Protein AF-A0A9P0M9N5-F1 (afdb_monomer)

Struct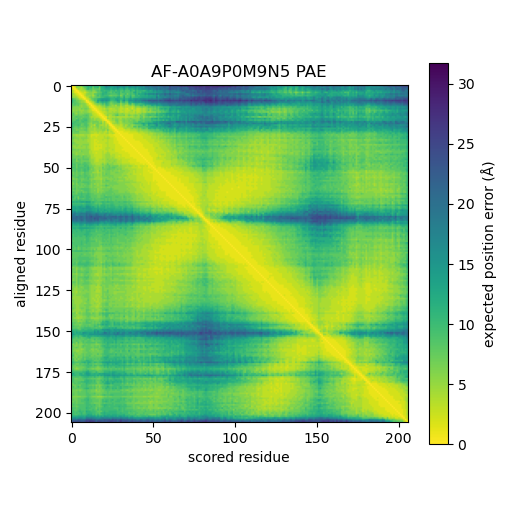ure (mmCIF, N/CA/C/O backbone):
data_AF-A0A9P0M9N5-F1
#
_entry.id   AF-A0A9P0M9N5-F1
#
loop_
_atom_site.group_PDB
_atom_site.id
_atom_site.type_symbol
_atom_site.label_atom_id
_atom_site.label_alt_id
_atom_site.label_comp_id
_atom_site.label_asym_id
_atom_site.label_entity_id
_atom_site.label_seq_id
_atom_site.pdbx_PDB_ins_code
_atom_site.Cartn_x
_atom_site.Cartn_y
_atom_site.Cartn_z
_atom_site.occupancy
_atom_site.B_iso_or_equiv
_atom_site.auth_seq_id
_atom_site.auth_comp_id
_atom_site.auth_asym_id
_atom_site.auth_atom_id
_atom_site.pdbx_PDB_model_num
ATOM 1 N N . MET A 1 1 ? 7.542 -6.767 -20.137 1.00 52.06 1 MET A N 1
ATOM 2 C CA . MET A 1 1 ? 6.409 -5.835 -20.325 1.00 52.06 1 MET A CA 1
ATOM 3 C C . MET A 1 1 ? 6.399 -5.454 -21.792 1.00 52.06 1 MET A C 1
ATOM 5 O O . MET A 1 1 ? 7.483 -5.335 -22.347 1.00 52.06 1 MET A O 1
ATOM 9 N N . VAL A 1 2 ? 5.238 -5.349 -22.440 1.00 56.88 2 VAL A N 1
ATOM 10 C CA . VAL A 1 2 ? 5.223 -4.879 -23.831 1.00 56.88 2 VAL A CA 1
ATOM 11 C C . VAL A 1 2 ? 5.574 -3.393 -23.817 1.00 56.88 2 VAL A C 1
ATOM 13 O O . VAL A 1 2 ? 4.983 -2.652 -23.028 1.00 56.88 2 VAL A O 1
ATOM 16 N N . PRO A 1 3 ? 6.504 -2.939 -24.665 1.00 62.88 3 PRO A N 1
ATOM 17 C CA . PRO A 1 3 ? 6.754 -1.519 -24.812 1.00 62.88 3 PRO A CA 1
ATOM 18 C C . PRO A 1 3 ? 5.483 -0.781 -25.255 1.00 62.88 3 PRO A C 1
ATOM 20 O O . PRO A 1 3 ? 4.861 -1.136 -26.254 1.00 62.88 3 PRO A O 1
ATOM 23 N N . THR A 1 4 ? 5.110 0.292 -24.558 1.00 64.81 4 THR A N 1
ATOM 24 C CA . THR A 1 4 ? 3.922 1.104 -24.889 1.00 64.81 4 THR A CA 1
ATOM 25 C C . THR A 1 4 ? 3.968 1.683 -26.303 1.00 64.81 4 THR A C 1
ATOM 27 O O . THR A 1 4 ? 2.921 1.887 -26.911 1.00 64.81 4 THR A O 1
ATOM 30 N N . TYR A 1 5 ? 5.157 1.874 -26.886 1.00 64.56 5 TYR A N 1
ATOM 31 C CA . TYR A 1 5 ? 5.280 2.264 -28.293 1.00 64.56 5 TYR A CA 1
ATOM 32 C C . TYR A 1 5 ? 4.764 1.182 -29.256 1.00 64.56 5 TYR A C 1
ATOM 34 O O . TYR A 1 5 ? 4.275 1.516 -30.334 1.00 64.56 5 TYR A O 1
ATOM 42 N N . ALA A 1 6 ? 4.837 -0.102 -28.889 1.00 65.62 6 ALA A N 1
ATOM 43 C CA . ALA A 1 6 ? 4.360 -1.196 -29.729 1.00 65.62 6 ALA A CA 1
ATOM 44 C C . ALA A 1 6 ? 2.826 -1.247 -29.796 1.00 65.62 6 ALA A C 1
ATOM 46 O O . ALA A 1 6 ? 2.293 -1.711 -30.797 1.00 65.62 6 ALA A O 1
ATOM 47 N N . ILE A 1 7 ? 2.123 -0.672 -28.810 1.00 65.81 7 ILE A N 1
ATOM 48 C CA . ILE A 1 7 ? 0.660 -0.492 -28.841 1.00 65.81 7 ILE A CA 1
ATOM 49 C C . ILE A 1 7 ? 0.246 0.420 -30.010 1.00 65.81 7 ILE A C 1
ATOM 51 O O . ILE A 1 7 ? -0.776 0.178 -30.646 1.00 65.81 7 ILE A O 1
ATOM 55 N N . PHE A 1 8 ? 1.043 1.452 -30.312 1.00 62.88 8 PHE A N 1
ATOM 56 C CA . PHE A 1 8 ? 0.720 2.455 -31.338 1.00 62.88 8 PHE A CA 1
ATOM 57 C C . PHE A 1 8 ? 1.434 2.241 -32.679 1.00 62.88 8 PHE A C 1
ATOM 59 O O . PHE A 1 8 ? 0.991 2.777 -33.692 1.00 62.88 8 PHE A O 1
ATOM 66 N N . ARG A 1 9 ? 2.560 1.515 -32.693 1.00 56.41 9 ARG A N 1
ATOM 67 C CA . ARG A 1 9 ? 3.485 1.469 -33.841 1.00 56.41 9 ARG A CA 1
ATOM 68 C C . ARG A 1 9 ? 3.848 0.054 -34.315 1.00 56.41 9 ARG A C 1
ATOM 70 O O . ARG A 1 9 ? 4.533 -0.066 -35.328 1.00 56.41 9 ARG A O 1
ATOM 77 N N . GLY A 1 10 ? 3.445 -0.996 -33.595 1.00 58.09 10 GLY A N 1
ATOM 78 C CA . GLY A 1 10 ? 3.752 -2.388 -33.936 1.00 58.09 10 GLY A CA 1
ATOM 79 C C . GLY A 1 10 ? 2.894 -2.926 -35.085 1.00 58.09 10 GLY A C 1
ATOM 80 O O . GLY A 1 10 ? 1.717 -2.595 -35.193 1.00 58.09 10 GLY A O 1
ATOM 81 N N . LYS A 1 11 ? 3.476 -3.787 -35.936 1.00 59.22 11 LYS A N 1
ATOM 82 C CA . LYS A 1 11 ? 2.709 -4.638 -36.872 1.00 59.22 11 LYS A CA 1
ATOM 83 C C . LYS A 1 11 ? 1.788 -5.611 -36.118 1.00 59.22 11 LYS A C 1
ATOM 85 O O . LYS A 1 11 ? 0.712 -5.928 -36.615 1.00 59.22 11 LYS A O 1
ATOM 90 N N . ASP A 1 12 ? 2.204 -6.014 -34.918 1.00 68.00 12 ASP A N 1
ATOM 91 C CA . ASP A 1 12 ? 1.448 -6.863 -33.999 1.00 68.00 12 ASP A CA 1
ATOM 92 C C . ASP A 1 12 ? 0.701 -6.005 -32.970 1.00 68.00 12 ASP A C 1
ATOM 94 O O . ASP A 1 12 ? 1.242 -5.020 -32.458 1.00 68.00 12 ASP A O 1
ATOM 98 N N . ARG A 1 13 ? -0.550 -6.370 -32.662 1.00 72.94 13 ARG A N 1
ATOM 99 C CA . ARG A 1 13 ? -1.374 -5.653 -31.679 1.00 72.94 13 ARG A CA 1
ATOM 100 C C . ARG A 1 13 ? -1.069 -6.150 -30.272 1.00 72.94 13 ARG A C 1
ATOM 102 O O . ARG A 1 13 ? -1.177 -7.343 -29.998 1.00 72.94 13 ARG A O 1
ATOM 109 N N . TYR A 1 14 ? -0.780 -5.225 -29.363 1.00 75.44 14 TYR A N 1
ATOM 110 C CA . TYR A 1 14 ? -0.485 -5.542 -27.969 1.00 75.44 14 TYR A CA 1
ATOM 111 C C . TYR A 1 14 ? -1.486 -4.907 -27.006 1.00 75.44 14 TYR A C 1
ATOM 113 O O . TYR A 1 14 ? -1.958 -3.790 -27.221 1.00 75.44 14 TYR A O 1
ATOM 121 N N . LEU A 1 15 ? -1.788 -5.624 -25.925 1.00 79.94 15 LEU A N 1
ATOM 122 C CA . LEU A 1 15 ? -2.664 -5.151 -24.856 1.00 79.94 15 LEU A CA 1
ATOM 123 C C . LEU A 1 15 ? -1.888 -4.275 -23.855 1.00 79.94 15 LEU A C 1
ATOM 125 O O . LEU A 1 15 ? -0.725 -4.575 -23.573 1.00 79.94 15 LEU A O 1
ATOM 129 N N . PRO A 1 16 ? -2.525 -3.245 -23.263 1.00 79.19 16 PRO A N 1
ATOM 130 C CA . PRO A 1 16 ? -1.927 -2.429 -22.202 1.00 79.19 16 PRO A CA 1
ATOM 131 C C . PRO A 1 16 ? -1.429 -3.257 -21.012 1.00 79.19 16 PRO A C 1
ATOM 133 O O . PRO A 1 16 ? -0.300 -3.082 -20.555 1.00 79.19 16 PRO A O 1
ATOM 136 N N . TYR A 1 17 ? -2.256 -4.196 -20.544 1.00 79.19 17 TYR A N 1
ATOM 137 C CA . TYR A 1 17 ? -1.842 -5.218 -19.590 1.00 79.19 17 TYR A CA 1
ATOM 138 C C . TYR A 1 17 ? -1.618 -6.535 -20.318 1.00 79.19 17 TYR A C 1
ATOM 140 O O . TYR A 1 17 ? -2.531 -7.077 -20.946 1.00 79.19 17 TYR A O 1
ATOM 148 N N . ASN A 1 18 ? -0.394 -7.052 -20.218 1.00 76.50 18 ASN A N 1
ATOM 149 C CA . ASN A 1 18 ? -0.043 -8.323 -20.829 1.00 76.50 18 ASN A CA 1
ATOM 150 C C . ASN A 1 18 ? -0.699 -9.467 -20.054 1.00 76.50 18 ASN A C 1
ATOM 152 O O . ASN A 1 18 ? -0.424 -9.664 -18.872 1.00 76.50 18 ASN A O 1
ATOM 156 N N . TRP A 1 19 ? -1.554 -10.218 -20.733 1.00 80.06 19 TRP A N 1
ATOM 157 C CA . TRP A 1 19 ? -2.270 -11.364 -20.189 1.00 80.06 19 TRP A CA 1
ATOM 158 C C . TRP A 1 19 ? -2.461 -12.393 -21.305 1.00 80.06 19 TRP A C 1
ATOM 160 O O . TRP A 1 19 ? -2.451 -12.043 -22.487 1.00 80.06 19 TRP A O 1
ATOM 170 N N . TRP A 1 20 ? -2.615 -13.661 -20.936 1.00 82.31 20 TRP A N 1
ATOM 171 C CA . TRP A 1 20 ? -2.908 -14.711 -21.904 1.00 82.31 20 TRP A CA 1
ATOM 172 C C . TRP A 1 20 ? -4.377 -14.632 -22.327 1.00 82.31 20 TRP A C 1
ATOM 174 O O . TRP A 1 20 ? -5.256 -14.888 -21.515 1.00 82.31 20 TRP A O 1
ATOM 184 N N . SER A 1 21 ? -4.645 -14.281 -23.587 1.00 78.06 21 SER A N 1
ATOM 185 C CA . SER A 1 21 ? -6.004 -14.262 -24.134 1.00 78.06 21 SER A CA 1
ATOM 186 C C . SER A 1 21 ? -6.277 -15.532 -24.945 1.00 78.06 21 SER A C 1
ATOM 188 O O . SER A 1 21 ? -5.458 -15.877 -25.797 1.00 78.06 21 SER A O 1
ATOM 190 N N . PRO A 1 22 ? -7.432 -16.194 -24.758 1.00 81.69 22 PRO A N 1
ATOM 191 C CA . PRO A 1 22 ? -7.831 -17.331 -25.586 1.00 81.69 22 PRO A CA 1
ATOM 192 C C . PRO A 1 22 ? -8.210 -16.933 -27.026 1.00 81.69 22 PRO A C 1
ATOM 194 O O . PRO A 1 22 ? -8.313 -17.801 -27.884 1.00 81.69 22 PRO A O 1
ATOM 197 N N . CYS A 1 23 ? -8.440 -15.642 -27.301 1.00 77.56 23 CYS A N 1
ATOM 198 C CA . CYS A 1 23 ? -8.800 -15.136 -28.630 1.00 77.56 23 CYS A CA 1
ATOM 199 C C . CYS A 1 23 ? -7.596 -14.504 -29.338 1.00 77.56 23 CYS A C 1
ATOM 201 O O . CYS A 1 23 ? -6.846 -13.735 -28.730 1.00 77.56 23 CYS A O 1
ATOM 203 N N . GLU A 1 24 ? -7.470 -14.743 -30.645 1.00 78.69 24 GLU A N 1
ATOM 204 C CA . GLU A 1 24 ? -6.447 -14.109 -31.476 1.00 78.69 24 GLU A CA 1
ATOM 205 C C . GLU A 1 24 ? -6.681 -12.593 -31.592 1.00 78.69 24 GLU A C 1
ATOM 207 O O . GLU A 1 24 ? -7.686 -12.120 -32.129 1.00 78.69 24 GLU A O 1
ATOM 212 N N . LEU A 1 25 ? -5.709 -11.810 -31.122 1.00 78.81 25 LEU A N 1
ATOM 213 C CA . LEU A 1 25 ? -5.750 -10.340 -31.077 1.00 78.81 25 LEU A CA 1
ATOM 214 C C . LEU A 1 25 ? -5.577 -9.671 -32.454 1.00 78.81 25 LEU A C 1
ATOM 216 O O . LEU A 1 25 ? -5.548 -8.445 -32.547 1.00 78.81 25 LEU A O 1
ATOM 220 N N . ASN A 1 26 ? -5.491 -10.458 -33.528 1.00 76.69 26 ASN A N 1
ATOM 221 C CA . ASN A 1 26 ? -5.381 -9.967 -34.902 1.00 76.69 26 ASN A CA 1
ATOM 222 C C . ASN A 1 26 ? -6.688 -9.327 -35.396 1.00 76.69 26 ASN A C 1
ATOM 224 O O . ASN A 1 26 ? -6.665 -8.364 -36.170 1.00 76.69 26 ASN A O 1
ATOM 228 N N . VAL A 1 27 ? -7.833 -9.831 -34.925 1.00 83.06 27 VAL A N 1
ATOM 229 C CA . VAL A 1 27 ? -9.159 -9.331 -35.305 1.00 83.06 27 VAL A CA 1
ATOM 230 C C . VAL A 1 27 ? -9.518 -8.097 -34.477 1.00 83.06 27 VAL A C 1
ATOM 232 O O . VAL A 1 27 ? -9.502 -8.114 -33.246 1.00 83.06 27 VAL A O 1
ATOM 235 N N . SER A 1 28 ? -9.916 -7.025 -35.168 1.00 84.19 28 SER A N 1
ATOM 236 C CA . SER A 1 28 ? -10.154 -5.712 -34.555 1.00 84.19 28 SER A CA 1
ATOM 237 C C . SER A 1 28 ? -11.194 -5.731 -33.428 1.00 84.19 28 SER A C 1
ATOM 239 O O . SER A 1 28 ? -10.977 -5.125 -32.383 1.00 84.19 28 SER A O 1
ATOM 241 N N . LEU A 1 29 ? -12.295 -6.469 -33.603 1.00 86.00 29 LEU A N 1
ATOM 242 C CA . LEU A 1 29 ? -13.375 -6.544 -32.616 1.00 86.00 29 LEU A CA 1
ATOM 243 C C . LEU A 1 29 ? -12.910 -7.144 -31.275 1.00 86.00 29 LEU A C 1
ATOM 245 O O . LEU A 1 29 ? -13.164 -6.554 -30.227 1.00 86.00 29 LEU A O 1
ATOM 249 N N . TYR A 1 30 ? -12.192 -8.275 -31.297 1.00 85.69 30 TYR A N 1
ATOM 250 C CA . TYR A 1 30 ? -11.703 -8.940 -30.079 1.00 85.69 30 TYR A CA 1
ATOM 251 C C . TYR A 1 30 ? -10.626 -8.125 -29.360 1.00 85.69 30 TYR A C 1
ATOM 253 O O . TYR A 1 30 ? -10.564 -8.129 -28.128 1.00 85.69 30 TYR A O 1
ATOM 261 N N . PHE A 1 31 ? -9.812 -7.385 -30.114 1.00 84.88 31 PHE A N 1
ATOM 262 C CA . PHE A 1 31 ? -8.827 -6.467 -29.555 1.00 84.88 31 PHE A CA 1
ATOM 263 C C . PHE A 1 31 ? -9.492 -5.332 -28.760 1.00 84.88 31 PHE A C 1
ATOM 265 O O . PHE A 1 31 ? -9.200 -5.159 -27.576 1.00 84.88 31 PHE A O 1
ATOM 272 N N . TYR A 1 32 ? -10.442 -4.606 -29.363 1.00 87.19 32 TYR A N 1
ATOM 273 C CA . TYR A 1 32 ? -11.166 -3.537 -28.661 1.00 87.19 32 TYR A CA 1
ATOM 274 C C . TYR A 1 32 ? -12.038 -4.071 -27.519 1.00 87.19 32 TYR A C 1
ATOM 276 O O . TYR A 1 32 ? -12.081 -3.455 -26.455 1.00 87.19 32 TYR A O 1
ATOM 284 N N . GLY A 1 33 ? -12.664 -5.240 -27.689 1.00 89.12 33 GLY A N 1
ATOM 285 C CA . GLY A 1 33 ? -13.399 -5.913 -26.616 1.00 89.12 33 GLY A CA 1
ATOM 286 C C . GLY A 1 33 ? -12.512 -6.219 -25.405 1.00 89.12 33 GLY A C 1
ATOM 287 O O . GLY A 1 33 ? -12.902 -5.960 -24.269 1.00 89.12 33 GLY A O 1
ATOM 288 N N . SER A 1 34 ? -11.282 -6.679 -25.646 1.00 88.69 34 SER A N 1
ATOM 289 C CA . SER A 1 34 ? -10.304 -6.959 -24.589 1.00 88.69 34 SER A CA 1
ATOM 290 C C . SER A 1 34 ? -9.805 -5.683 -23.896 1.00 88.69 34 SER A C 1
ATOM 292 O O . SER A 1 34 ? -9.615 -5.690 -22.682 1.00 88.69 34 SER A O 1
ATOM 294 N N . ILE A 1 35 ? -9.648 -4.567 -24.622 1.00 86.31 35 ILE A N 1
ATOM 295 C CA . ILE A 1 35 ? -9.330 -3.258 -24.019 1.00 86.31 35 ILE A CA 1
ATOM 296 C C . ILE A 1 35 ? -10.467 -2.785 -23.108 1.00 86.31 35 ILE A C 1
ATOM 298 O O . ILE A 1 35 ? -10.213 -2.377 -21.976 1.00 86.31 35 ILE A O 1
ATOM 302 N N . ILE A 1 36 ? -11.719 -2.860 -23.570 1.00 91.06 36 ILE A N 1
ATOM 303 C CA . ILE A 1 36 ? -12.890 -2.482 -22.763 1.00 91.06 36 ILE A CA 1
ATOM 304 C C . ILE A 1 36 ? -12.966 -3.355 -21.510 1.00 91.06 36 ILE A C 1
ATOM 306 O O . ILE A 1 36 ? -13.155 -2.834 -20.413 1.00 91.06 36 ILE A O 1
ATOM 310 N N . TYR A 1 37 ? -12.752 -4.664 -21.653 1.00 90.94 37 TYR A N 1
ATOM 311 C CA . TYR A 1 37 ? -12.689 -5.582 -20.522 1.00 90.94 37 TYR A CA 1
ATOM 312 C C . TYR A 1 37 ? -11.615 -5.164 -19.506 1.00 90.94 37 TYR A C 1
ATOM 314 O O . TYR A 1 37 ? -11.914 -5.050 -18.319 1.00 90.94 37 TYR A O 1
ATOM 322 N N . GLN A 1 38 ? -10.392 -4.858 -19.954 1.00 91.12 38 GLN A N 1
ATOM 323 C CA . GLN A 1 38 ? -9.322 -4.389 -19.067 1.00 91.12 38 GLN A CA 1
ATOM 324 C C . GLN A 1 38 ? -9.697 -3.090 -18.340 1.00 91.12 38 GLN A C 1
ATOM 326 O O . GLN A 1 38 ? -9.462 -2.980 -17.138 1.00 91.12 38 GLN A O 1
ATOM 331 N N . LEU A 1 39 ? -10.329 -2.132 -19.024 1.00 91.19 39 LEU A N 1
ATOM 332 C CA . LEU A 1 39 ? -10.796 -0.888 -18.404 1.00 91.19 39 LEU A CA 1
ATOM 333 C C . LEU A 1 39 ? -11.867 -1.142 -17.338 1.00 91.19 39 LEU A C 1
ATOM 335 O O . LEU A 1 39 ? -11.779 -0.595 -16.240 1.00 91.19 39 LEU A O 1
ATOM 339 N N . VAL A 1 40 ? -12.848 -2.001 -17.626 1.00 94.81 40 VAL A N 1
ATOM 340 C CA . VAL A 1 40 ? -13.906 -2.364 -16.672 1.00 94.81 40 VAL A CA 1
ATOM 341 C C . VAL A 1 40 ? -13.315 -3.052 -15.440 1.00 94.81 40 VAL A C 1
ATOM 343 O O . VAL A 1 40 ? -13.655 -2.687 -14.317 1.00 94.81 40 VAL A O 1
ATOM 346 N N . VAL A 1 41 ? -12.384 -3.991 -15.624 1.00 93.06 41 VAL A N 1
ATOM 347 C CA . VAL A 1 41 ? -11.714 -4.687 -14.513 1.00 93.06 41 VAL A CA 1
ATOM 348 C C . VAL A 1 41 ? -10.921 -3.716 -13.634 1.00 93.06 41 VAL A C 1
ATOM 350 O O . VAL A 1 41 ? -10.990 -3.809 -12.406 1.00 93.06 41 VAL A O 1
ATOM 353 N N . VAL A 1 42 ? -10.207 -2.754 -14.228 1.00 91.19 42 VAL A N 1
ATOM 354 C CA . VAL A 1 42 ? -9.473 -1.721 -13.476 1.00 91.19 42 VAL A CA 1
ATOM 355 C C . VAL A 1 42 ? -10.431 -0.835 -12.676 1.00 91.19 42 VAL A C 1
ATOM 357 O O . VAL A 1 42 ? -10.179 -0.579 -11.499 1.00 91.19 42 VAL A O 1
ATOM 360 N N . MET A 1 43 ? -11.557 -0.426 -13.267 1.00 92.50 43 MET A N 1
ATOM 361 C CA . MET A 1 43 ? -12.579 0.365 -12.571 1.00 92.50 43 MET A CA 1
ATOM 362 C C . MET A 1 43 ? -13.188 -0.398 -11.391 1.00 92.50 43 MET A C 1
ATOM 364 O O . MET A 1 43 ? -13.248 0.137 -10.286 1.00 92.50 43 MET A O 1
ATOM 368 N N . ILE A 1 44 ? -13.572 -1.664 -11.590 1.00 93.94 44 ILE A N 1
ATOM 369 C CA . ILE A 1 44 ? -14.119 -2.518 -10.523 1.00 93.94 44 ILE A CA 1
ATOM 370 C C . ILE A 1 44 ? -13.093 -2.693 -9.397 1.00 93.94 44 ILE A C 1
ATOM 372 O O . ILE A 1 44 ? -13.438 -2.589 -8.221 1.00 93.94 44 ILE A O 1
ATOM 376 N N . SER A 1 45 ? -11.822 -2.906 -9.741 1.00 89.94 45 SER A N 1
ATOM 377 C CA . SER A 1 45 ? -10.740 -3.039 -8.757 1.00 89.94 45 SER A CA 1
ATOM 378 C C . SER A 1 45 ? -10.573 -1.765 -7.923 1.00 89.94 45 SER A C 1
ATOM 380 O O . SER A 1 45 ? -10.465 -1.840 -6.700 1.00 89.94 45 SER A O 1
ATOM 382 N N . GLY A 1 46 ? -10.624 -0.592 -8.566 1.00 89.19 46 GLY A N 1
ATOM 383 C CA . GLY A 1 46 ? -10.600 0.702 -7.882 1.00 89.19 46 GLY A CA 1
ATOM 384 C C . GLY A 1 46 ? -11.802 0.905 -6.955 1.00 89.19 46 GLY A C 1
ATOM 385 O O . GLY A 1 46 ? -11.634 1.317 -5.810 1.00 89.19 46 GLY A O 1
ATOM 386 N N . MET A 1 47 ? -13.005 0.544 -7.410 1.00 90.00 47 MET A N 1
ATOM 387 C CA . MET A 1 47 ? -14.225 0.626 -6.601 1.00 90.00 47 MET A CA 1
ATOM 388 C C . MET A 1 47 ? -14.178 -0.292 -5.377 1.00 90.00 47 MET A C 1
ATOM 390 O O . MET A 1 47 ? -14.569 0.133 -4.292 1.00 90.00 47 MET A O 1
ATOM 394 N N . ASN A 1 48 ? -13.674 -1.519 -5.525 1.00 87.88 48 ASN A N 1
ATOM 395 C CA . ASN A 1 48 ? -13.512 -2.452 -4.408 1.00 87.88 48 ASN A CA 1
ATOM 396 C C . ASN A 1 48 ? -12.544 -1.898 -3.357 1.00 87.88 48 ASN A C 1
ATOM 398 O O . ASN A 1 48 ? -12.840 -1.943 -2.165 1.00 87.88 48 ASN A O 1
ATOM 402 N N . ASN A 1 49 ? -11.424 -1.323 -3.804 1.00 87.38 49 ASN A N 1
ATOM 403 C CA . ASN A 1 49 ? -10.432 -0.711 -2.928 1.00 87.38 49 ASN A CA 1
ATOM 404 C C . ASN A 1 49 ? -11.028 0.449 -2.116 1.00 87.38 49 ASN A C 1
ATOM 406 O O . ASN A 1 49 ? -10.985 0.438 -0.891 1.00 87.38 49 ASN A O 1
ATOM 410 N N . SER A 1 50 ? -11.657 1.415 -2.793 1.00 89.44 50 SER A N 1
ATOM 411 C CA . SER A 1 50 ? -12.316 2.541 -2.121 1.00 89.44 50 SER A CA 1
ATOM 412 C C . SER A 1 50 ? -13.503 2.104 -1.260 1.00 89.44 50 SER A C 1
ATOM 414 O O . SER A 1 50 ? -13.798 2.737 -0.251 1.00 89.44 50 SER A O 1
ATOM 416 N N . GLY A 1 51 ? -14.188 1.021 -1.631 1.00 90.88 51 GLY A N 1
ATOM 417 C CA . GLY A 1 51 ? -15.294 0.458 -0.863 1.00 90.88 51 GLY A CA 1
ATOM 418 C C . GLY A 1 51 ? -14.880 0.053 0.551 1.00 90.88 51 GLY A C 1
ATOM 419 O O . GLY A 1 51 ? -15.593 0.372 1.501 1.00 90.88 51 GLY A O 1
ATOM 420 N N . ILE A 1 52 ? -13.712 -0.577 0.704 1.00 87.88 52 ILE A N 1
ATOM 421 C CA . ILE A 1 52 ? -13.165 -0.977 2.011 1.00 87.88 52 ILE A CA 1
ATOM 422 C C . ILE A 1 52 ? -12.945 0.254 2.904 1.00 87.88 52 ILE A C 1
ATOM 424 O O . ILE A 1 52 ? -13.410 0.278 4.048 1.00 87.88 52 ILE A O 1
ATOM 428 N N . ASP A 1 53 ? -12.320 1.302 2.361 1.00 89.62 53 ASP A N 1
ATOM 429 C CA . ASP A 1 53 ? -12.065 2.556 3.082 1.00 89.62 53 ASP A CA 1
ATOM 430 C C . ASP A 1 53 ? -13.376 3.248 3.498 1.00 89.62 53 ASP A C 1
ATOM 432 O O . ASP A 1 53 ? -13.518 3.728 4.627 1.00 89.62 53 ASP A O 1
ATOM 436 N N . ILE A 1 54 ? -14.377 3.249 2.609 1.00 92.50 54 ILE A N 1
ATOM 437 C CA . ILE A 1 54 ? -15.698 3.836 2.869 1.00 92.50 54 ILE A CA 1
ATOM 438 C C . ILE A 1 54 ? -16.426 3.090 3.991 1.00 92.50 54 ILE A C 1
ATOM 440 O O . ILE A 1 54 ? -17.073 3.732 4.822 1.00 92.50 54 ILE A O 1
ATOM 444 N N . VAL A 1 55 ? -16.361 1.756 4.029 1.00 90.94 55 VAL A N 1
ATOM 445 C CA . VAL A 1 55 ? -17.003 0.971 5.095 1.00 90.94 55 VAL A CA 1
ATOM 446 C C . VAL A 1 55 ? -16.372 1.299 6.448 1.00 90.94 55 VAL A C 1
ATOM 448 O O . VAL A 1 55 ? -17.112 1.577 7.391 1.00 90.94 55 VAL A O 1
ATOM 451 N N . CYS A 1 56 ? -15.036 1.357 6.527 1.00 90.69 56 CYS A N 1
ATOM 452 C CA . CYS A 1 56 ? -14.323 1.760 7.744 1.00 90.69 56 CYS A CA 1
ATOM 453 C C . CYS A 1 56 ? -14.789 3.137 8.226 1.00 90.69 56 CYS A C 1
ATOM 455 O O . CYS A 1 56 ? -15.278 3.288 9.346 1.00 90.69 56 CYS A O 1
ATOM 457 N N . TYR A 1 57 ? -14.743 4.124 7.325 1.00 92.75 57 TYR A N 1
ATOM 458 C CA . TYR A 1 57 ? -15.176 5.490 7.599 1.00 92.75 57 TYR A CA 1
ATOM 459 C C . TYR A 1 57 ? -16.618 5.549 8.120 1.00 92.75 57 TYR A C 1
ATOM 461 O O . TYR A 1 57 ? -16.891 6.215 9.120 1.00 92.75 57 TYR A O 1
ATOM 469 N N . LYS A 1 58 ? -17.548 4.831 7.476 1.00 91.62 58 LYS A N 1
ATOM 470 C CA . LYS A 1 58 ? -18.960 4.813 7.880 1.00 91.62 58 LYS A CA 1
ATOM 471 C C . LYS A 1 58 ? -19.147 4.228 9.276 1.00 91.62 58 LYS A C 1
ATOM 473 O O . LYS A 1 58 ? -19.870 4.825 10.070 1.00 91.62 58 LYS A O 1
ATOM 478 N N . ILE A 1 59 ? -18.504 3.105 9.594 1.00 92.81 59 ILE A N 1
ATOM 479 C CA . ILE A 1 59 ? -18.648 2.478 10.914 1.00 92.81 59 ILE A CA 1
ATOM 480 C C . ILE A 1 59 ? -18.017 3.357 11.997 1.00 92.81 59 ILE A C 1
ATOM 482 O O . ILE A 1 59 ? -18.669 3.626 13.005 1.00 92.81 59 ILE A O 1
ATOM 486 N N . SER A 1 60 ? -16.812 3.892 11.777 1.00 94.19 60 SER A N 1
ATOM 487 C CA . SER A 1 60 ? -16.197 4.843 12.710 1.00 94.19 60 SER A CA 1
ATOM 488 C C . SER A 1 60 ? -17.093 6.058 12.952 1.00 94.19 60 SER A C 1
ATOM 490 O O . SER A 1 60 ? -17.262 6.488 14.091 1.00 94.19 60 SER A O 1
ATOM 492 N N . LYS A 1 61 ? -17.742 6.584 11.905 1.00 94.69 61 LYS A N 1
ATOM 493 C CA . LYS A 1 61 ? -18.696 7.693 12.045 1.00 94.69 61 LYS A CA 1
ATOM 494 C C . LYS A 1 61 ? -19.944 7.316 12.837 1.00 94.69 61 LYS A C 1
ATOM 496 O O . LYS A 1 61 ? -20.400 8.145 13.623 1.00 94.69 61 LYS A O 1
ATOM 501 N N . ILE A 1 62 ? -20.478 6.107 12.663 1.00 94.19 62 ILE A N 1
ATOM 502 C CA . ILE A 1 62 ? -21.591 5.604 13.480 1.00 94.19 62 ILE A CA 1
ATOM 503 C C . ILE A 1 62 ? -21.165 5.545 14.948 1.00 94.19 62 ILE A C 1
ATOM 505 O O . ILE A 1 62 ? -21.887 6.047 15.800 1.00 94.19 62 ILE A O 1
ATOM 509 N N . ILE A 1 63 ? -19.979 5.012 15.242 1.00 95.56 63 ILE A N 1
ATOM 510 C CA . ILE A 1 63 ? -19.445 4.926 16.606 1.00 95.56 63 ILE A CA 1
ATOM 511 C C . ILE A 1 63 ? -19.309 6.317 17.239 1.00 95.56 63 ILE A C 1
ATOM 513 O O . ILE A 1 63 ? -19.800 6.522 18.346 1.00 95.56 63 ILE A O 1
ATOM 517 N N . CYS A 1 64 ? -18.719 7.291 16.535 1.00 95.94 64 CYS A N 1
ATOM 518 C CA . CYS A 1 64 ? -18.634 8.670 17.031 1.00 95.94 64 CYS A CA 1
ATOM 519 C C . CYS A 1 64 ? -20.022 9.251 17.330 1.00 95.94 64 CYS A C 1
ATOM 521 O O . CYS A 1 64 ? -20.229 9.844 18.381 1.00 95.94 64 CYS A O 1
ATOM 523 N N . CYS A 1 65 ? -20.991 9.026 16.439 1.00 96.25 65 CYS A N 1
ATOM 524 C CA . CYS A 1 65 ? -22.360 9.489 16.643 1.00 96.25 65 CYS A CA 1
ATOM 525 C C . CYS A 1 65 ? -23.014 8.852 17.881 1.00 96.25 65 CYS A C 1
ATOM 527 O O . CYS A 1 65 ? -23.701 9.547 18.628 1.00 96.25 65 CYS A O 1
ATOM 529 N N . GLN A 1 66 ? -22.782 7.558 18.131 1.00 95.50 66 GLN A N 1
ATOM 530 C CA . GLN A 1 66 ? -23.279 6.888 19.337 1.00 95.50 66 GLN A CA 1
ATOM 531 C C . GLN A 1 66 ? -22.623 7.443 20.609 1.00 95.50 66 GLN A C 1
ATOM 533 O O . GLN A 1 66 ? -23.303 7.626 21.615 1.00 95.50 66 GLN A O 1
ATOM 538 N N . MET A 1 67 ? -21.328 7.780 20.567 1.00 95.00 67 MET A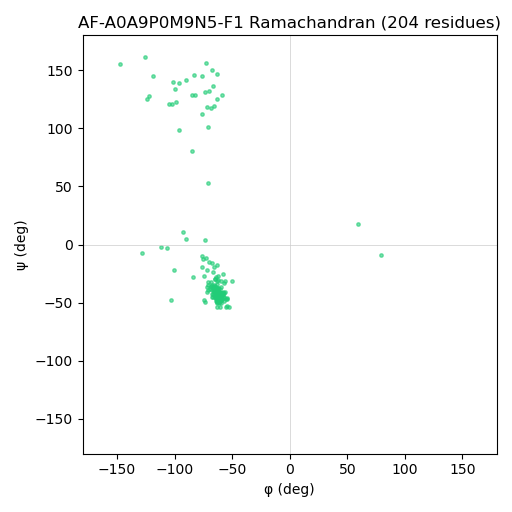 N 1
ATOM 539 C CA . MET A 1 67 ? -20.661 8.455 21.687 1.00 95.00 67 MET A CA 1
ATOM 540 C C . MET A 1 67 ? -21.263 9.839 21.959 1.00 95.00 67 MET A C 1
ATOM 542 O O . MET A 1 67 ? -21.555 10.152 23.110 1.00 95.00 67 MET A O 1
ATOM 546 N N . ASP A 1 68 ? -21.519 10.640 20.922 1.00 96.38 68 ASP A N 1
ATOM 547 C CA . ASP A 1 68 ? -22.154 11.957 21.071 1.00 96.38 68 ASP A CA 1
ATOM 548 C C . ASP A 1 68 ? -23.570 11.839 21.662 1.00 96.38 68 ASP A C 1
ATOM 550 O O . ASP A 1 68 ? -23.962 12.608 22.545 1.00 96.38 68 ASP A O 1
ATOM 554 N N . LEU A 1 69 ? -24.338 10.837 21.221 1.00 95.50 69 LEU A N 1
ATOM 555 C CA . LEU A 1 69 ? -25.673 10.552 21.747 1.00 95.50 69 LEU A CA 1
ATOM 556 C C . LEU A 1 69 ? -25.628 10.096 23.213 1.00 95.50 69 LEU A C 1
ATOM 558 O O . LEU A 1 69 ? -26.467 10.522 24.012 1.00 95.50 69 LEU A O 1
ATOM 562 N N . LEU A 1 70 ? -24.640 9.276 23.583 1.00 94.81 70 LEU A N 1
ATOM 563 C CA . LEU A 1 70 ? -24.394 8.877 24.967 1.00 94.81 70 LEU A CA 1
ATOM 564 C C . LEU A 1 70 ? -24.077 10.099 25.840 1.00 94.81 70 LEU A C 1
ATOM 566 O O . LEU A 1 70 ? -24.654 10.236 26.918 1.00 94.81 70 LEU A O 1
ATOM 570 N N . ILE A 1 71 ? -23.230 11.016 25.358 1.00 92.94 71 ILE A N 1
ATOM 571 C CA . ILE A 1 71 ? -22.911 12.267 26.059 1.00 92.94 71 ILE A CA 1
ATOM 572 C C . ILE A 1 71 ? -24.185 13.092 26.272 1.00 92.94 71 ILE A C 1
ATOM 574 O O . ILE A 1 71 ? -24.486 13.454 27.410 1.00 92.94 71 ILE A O 1
ATOM 578 N N . GLY A 1 72 ? -24.983 13.319 25.224 1.00 92.31 72 GLY A N 1
ATOM 579 C CA . GLY A 1 72 ? -26.224 14.092 25.330 1.00 92.31 72 GLY A CA 1
ATOM 580 C C . GLY A 1 72 ? -27.222 13.509 26.336 1.00 92.31 72 GLY A C 1
ATOM 581 O O . GLY A 1 72 ? -27.805 14.247 27.132 1.00 92.31 72 GLY A O 1
ATOM 582 N N . ARG A 1 73 ? -27.381 12.179 26.363 1.00 90.06 73 ARG A N 1
ATOM 583 C CA . ARG A 1 73 ? -28.240 11.501 27.347 1.00 90.06 73 ARG A CA 1
ATOM 584 C C . ARG A 1 73 ? -27.650 11.525 28.756 1.00 90.06 73 ARG A C 1
ATOM 586 O O . ARG A 1 73 ? -28.398 11.669 29.716 1.00 90.06 73 ARG A O 1
ATOM 593 N N . SER A 1 74 ? -26.326 11.450 28.899 1.00 90.19 74 SER A N 1
ATOM 594 C CA . SER A 1 74 ? -25.671 11.554 30.208 1.00 90.19 74 SER A CA 1
ATOM 595 C C . SER A 1 74 ? -25.902 12.925 30.855 1.00 90.19 74 SER A C 1
ATOM 597 O O . SER A 1 74 ? -26.163 13.004 32.051 1.00 90.19 74 SER A O 1
ATOM 599 N N . THR A 1 75 ? -25.921 14.008 30.069 1.00 90.00 75 THR A N 1
ATOM 600 C CA . THR A 1 75 ? -26.219 15.357 30.572 1.00 90.00 75 THR A CA 1
ATOM 601 C C . THR A 1 75 ? -27.648 15.484 31.117 1.00 90.00 75 THR A C 1
ATOM 603 O O . THR A 1 75 ? -27.877 16.275 32.031 1.00 90.00 75 THR A O 1
ATOM 606 N N . GLN A 1 76 ? -28.605 14.686 30.623 1.00 86.56 76 GLN A N 1
ATOM 607 C CA . GLN A 1 76 ? -29.984 14.677 31.135 1.00 86.56 76 GLN A CA 1
ATOM 608 C C . GLN A 1 76 ? -30.082 14.152 32.575 1.00 86.56 76 GLN A C 1
ATOM 610 O O . GLN A 1 76 ? -31.007 14.544 33.284 1.00 86.56 76 GLN A O 1
ATOM 615 N N . LEU A 1 77 ? -29.118 13.344 33.044 1.00 85.19 77 LEU A N 1
ATOM 616 C CA . LEU A 1 77 ? -29.081 12.858 34.432 1.00 85.19 77 LEU A CA 1
ATOM 617 C C . LEU A 1 77 ? -29.063 14.004 35.451 1.00 85.19 77 LEU A C 1
ATOM 619 O O . LEU A 1 77 ? -29.681 13.881 36.504 1.00 85.19 77 LEU A O 1
ATOM 623 N N . ASN A 1 78 ? -28.430 15.136 35.121 1.00 83.75 78 ASN A N 1
ATOM 624 C CA . ASN A 1 78 ? -28.339 16.299 36.012 1.00 83.75 78 ASN A CA 1
ATOM 625 C C . ASN A 1 78 ? -29.694 16.971 36.290 1.00 83.75 78 ASN A C 1
ATOM 627 O O . ASN A 1 78 ? -29.814 17.727 37.250 1.00 83.75 78 ASN A O 1
ATOM 631 N N . PHE A 1 79 ? -30.701 16.724 35.448 1.00 84.62 79 PHE A N 1
ATOM 632 C CA . PHE A 1 79 ? -32.009 17.381 35.513 1.00 84.62 79 PHE A CA 1
ATOM 633 C C . PHE A 1 79 ? -33.143 16.428 35.925 1.00 84.62 79 PHE A C 1
ATOM 635 O O . PHE A 1 79 ? -34.291 16.859 36.040 1.00 84.62 79 PHE A O 1
ATOM 642 N N . LEU A 1 80 ? -32.854 15.138 36.135 1.00 80.62 80 LEU A N 1
ATOM 643 C CA . LEU A 1 80 ? -33.857 14.124 36.468 1.00 80.62 80 LEU A CA 1
ATOM 644 C C . LEU A 1 80 ? -34.069 13.989 37.982 1.00 80.62 80 LEU A C 1
ATOM 646 O O . LEU A 1 80 ? -33.132 14.034 38.773 1.00 80.62 80 LEU A O 1
ATOM 650 N N . GLY A 1 81 ? -35.327 13.779 38.383 1.00 77.75 81 GLY A N 1
ATOM 651 C CA . GLY A 1 81 ? -35.691 13.456 39.765 1.00 77.75 81 GLY A CA 1
ATOM 652 C C . GLY A 1 81 ? -35.290 12.028 40.162 1.00 77.75 81 GLY A C 1
ATOM 653 O O . GLY A 1 81 ? -35.192 11.145 39.310 1.00 77.75 81 GLY A O 1
ATOM 654 N N . GLN A 1 82 ? -35.116 11.797 41.468 1.00 76.44 82 GLN A N 1
ATOM 655 C CA . GLN A 1 82 ? -34.505 10.597 42.072 1.00 76.44 82 GLN A CA 1
ATOM 656 C C . GLN A 1 82 ? -35.066 9.247 41.567 1.00 76.44 82 GLN A C 1
ATOM 658 O O . GLN A 1 82 ? -34.320 8.280 41.454 1.00 76.44 82 GLN A O 1
ATOM 663 N N . ASN A 1 83 ? -36.348 9.190 41.186 1.00 77.75 83 ASN A N 1
ATOM 664 C CA . ASN A 1 83 ? -37.018 7.962 40.734 1.00 77.75 83 ASN A CA 1
ATOM 665 C C . ASN A 1 83 ? -36.668 7.528 39.294 1.00 77.75 83 ASN A C 1
ATOM 667 O O . ASN A 1 83 ? -36.869 6.367 38.952 1.00 77.75 83 ASN A O 1
ATOM 671 N N . ASN A 1 84 ? -36.146 8.430 38.452 1.00 82.88 84 ASN A N 1
ATOM 672 C CA . ASN A 1 84 ? -35.875 8.155 37.030 1.00 82.88 84 ASN A CA 1
ATOM 673 C C . ASN A 1 84 ? -34.378 7.995 36.708 1.00 82.88 84 ASN A C 1
ATOM 675 O O . ASN A 1 84 ? -34.027 7.707 35.565 1.00 82.88 84 ASN A O 1
ATOM 679 N N . VAL A 1 85 ? -33.496 8.184 37.695 1.00 86.44 85 VAL A N 1
ATOM 680 C CA . VAL A 1 85 ? -32.035 8.152 37.508 1.00 86.44 85 VAL A CA 1
ATOM 681 C C . VAL A 1 85 ? -31.528 6.723 37.307 1.00 86.44 85 VAL A C 1
ATOM 683 O O . VAL A 1 85 ? -30.818 6.462 36.343 1.00 86.44 85 VAL A O 1
ATOM 686 N N . GLU A 1 86 ? -31.934 5.795 38.175 1.00 88.81 86 GLU A N 1
ATOM 687 C CA . GLU A 1 86 ? -31.562 4.370 38.133 1.00 88.81 86 GLU A CA 1
ATOM 688 C C . GLU A 1 86 ? -31.830 3.684 36.775 1.00 88.81 86 GLU A C 1
ATOM 690 O O . GLU A 1 86 ? -30.895 3.119 36.199 1.00 88.81 86 GLU A O 1
ATOM 695 N N . PRO A 1 87 ? -33.054 3.733 36.200 1.00 89.81 87 PRO A N 1
ATOM 696 C CA . PRO A 1 87 ? -33.319 3.071 34.923 1.00 89.81 87 PRO A CA 1
ATOM 697 C C . PRO A 1 87 ? -32.520 3.694 33.771 1.00 89.81 87 PRO A C 1
ATOM 699 O O . PRO A 1 87 ? -31.962 2.964 32.953 1.00 89.81 87 PRO A O 1
ATOM 702 N N . LEU A 1 88 ? -32.395 5.028 33.733 1.00 88.31 88 LEU A N 1
ATOM 703 C CA . LEU A 1 88 ? -31.618 5.708 32.697 1.00 88.31 88 LEU A CA 1
ATOM 704 C C . LEU A 1 88 ? -30.124 5.384 32.808 1.00 88.31 88 LEU A C 1
ATOM 706 O O . LEU A 1 88 ? -29.461 5.180 31.795 1.00 88.31 88 LEU A O 1
ATOM 710 N N . LEU A 1 89 ? -29.588 5.322 34.027 1.00 91.12 89 LEU A N 1
ATOM 711 C CA . LEU A 1 89 ? -28.187 4.996 34.263 1.00 91.12 89 LEU A CA 1
ATOM 712 C C . LEU A 1 89 ? -27.854 3.581 33.774 1.00 91.12 89 LEU A C 1
ATOM 714 O O . LEU A 1 89 ? -26.848 3.396 33.089 1.00 91.12 89 LEU A O 1
ATOM 718 N N . ASN A 1 90 ? -28.720 2.604 34.050 1.00 93.38 90 ASN A N 1
ATOM 719 C CA . ASN A 1 90 ? -28.555 1.242 33.538 1.00 93.38 90 ASN A CA 1
ATOM 720 C C . ASN A 1 90 ? -28.586 1.187 32.003 1.00 93.38 90 ASN A C 1
ATOM 722 O O . ASN A 1 90 ? -27.753 0.505 31.399 1.00 93.38 90 ASN A O 1
ATOM 726 N N . ASP A 1 91 ? -29.478 1.943 31.358 1.00 92.56 91 ASP A N 1
ATOM 727 C CA . ASP A 1 91 ? -29.523 2.036 29.894 1.00 92.56 91 ASP A CA 1
ATOM 728 C C . ASP A 1 91 ? -28.253 2.675 29.310 1.00 92.56 91 ASP A C 1
ATOM 730 O O . ASP A 1 91 ? -27.742 2.214 28.286 1.00 92.56 91 ASP A O 1
ATOM 734 N N . LEU A 1 92 ? -27.702 3.701 29.967 1.00 93.56 92 LEU A N 1
ATOM 735 C CA . LEU A 1 92 ? -26.450 4.348 29.559 1.00 93.56 92 LEU A CA 1
ATOM 736 C C . LEU A 1 92 ? -25.255 3.398 29.666 1.00 93.56 92 LEU A C 1
ATOM 738 O O . LEU A 1 92 ? -24.458 3.315 28.730 1.00 93.56 92 LEU A O 1
ATOM 742 N N . ILE A 1 93 ? -25.150 2.655 30.771 1.00 95.38 93 ILE A N 1
ATOM 743 C CA . ILE A 1 93 ? -24.089 1.659 30.976 1.00 95.38 93 ILE A CA 1
ATOM 744 C C . ILE A 1 93 ? -24.175 0.577 29.898 1.00 95.38 93 ILE A C 1
ATOM 746 O O . ILE A 1 93 ? -23.169 0.240 29.270 1.00 95.38 93 ILE A O 1
ATOM 750 N N . LYS A 1 94 ? -25.384 0.073 29.629 1.00 95.94 94 LYS A N 1
ATOM 751 C CA . LYS A 1 94 ? -25.606 -0.950 28.604 1.00 95.94 94 LYS A CA 1
ATOM 752 C C . LYS A 1 94 ? -25.257 -0.437 27.206 1.00 95.94 94 LYS A C 1
ATOM 754 O O . LYS A 1 94 ? -24.593 -1.136 26.447 1.00 95.94 94 LYS A O 1
ATOM 759 N N . HIS A 1 95 ? -25.644 0.796 26.880 1.00 95.00 95 HIS A N 1
ATOM 760 C CA . HIS A 1 95 ? -25.303 1.426 25.605 1.00 95.00 95 HIS A CA 1
ATOM 761 C C . HIS A 1 95 ? -23.789 1.629 25.445 1.00 95.00 95 HIS A C 1
ATOM 763 O O . HIS A 1 95 ? -23.239 1.343 24.384 1.00 95.00 95 HIS A O 1
ATOM 769 N N . HIS A 1 96 ? -23.098 2.067 26.500 1.00 96.00 96 HIS A N 1
ATOM 770 C CA . HIS A 1 96 ? -21.647 2.237 26.482 1.00 96.00 96 HIS A CA 1
ATOM 771 C C . HIS A 1 96 ? -20.911 0.908 26.254 1.00 96.00 96 HIS A C 1
ATOM 773 O O . HIS A 1 96 ? -19.965 0.860 25.468 1.00 96.00 96 HIS A O 1
ATOM 779 N N . TYR A 1 97 ? -21.386 -0.179 26.869 1.00 96.06 97 TYR A N 1
ATOM 780 C CA . TYR A 1 97 ? -20.831 -1.517 26.658 1.00 96.06 97 TYR A CA 1
ATOM 781 C C . TYR A 1 97 ? -20.965 -1.983 25.198 1.00 96.06 97 TYR A C 1
ATOM 783 O O . TYR A 1 97 ? -20.005 -2.494 24.622 1.00 96.06 97 TYR A O 1
ATOM 791 N N . GLU A 1 98 ? -22.115 -1.742 24.557 1.00 95.44 98 GLU A N 1
ATOM 792 C CA . GLU A 1 98 ? -22.304 -2.056 23.131 1.00 95.44 98 GLU A CA 1
ATOM 793 C C . GLU A 1 98 ? -21.392 -1.216 22.219 1.00 95.44 98 GLU A C 1
ATOM 795 O O . GLU A 1 98 ? -20.872 -1.733 21.230 1.00 95.44 98 GLU A O 1
ATOM 800 N N . ILE A 1 99 ? -21.134 0.057 22.552 1.00 95.81 99 ILE A N 1
ATOM 801 C CA . ILE A 1 99 ? -20.175 0.891 21.804 1.00 95.81 99 ILE A CA 1
ATOM 802 C C . ILE A 1 99 ? -18.766 0.297 21.888 1.00 95.81 99 ILE A C 1
ATOM 804 O O . ILE A 1 99 ? -18.101 0.176 20.859 1.00 95.81 99 ILE A O 1
ATOM 808 N N . ILE A 1 100 ? -18.312 -0.082 23.086 1.00 96.06 100 ILE A N 1
ATOM 809 C CA . ILE A 1 100 ? -16.987 -0.689 23.279 1.00 96.06 100 ILE A CA 1
ATOM 810 C C . ILE A 1 100 ? -16.878 -1.972 22.453 1.00 96.06 100 ILE A C 1
ATOM 812 O O . ILE A 1 100 ? -15.931 -2.133 21.684 1.00 96.06 100 ILE A O 1
ATOM 816 N N . ARG A 1 101 ? -17.899 -2.830 22.517 1.00 95.31 101 ARG A N 1
ATOM 817 C CA . ARG A 1 101 ? -17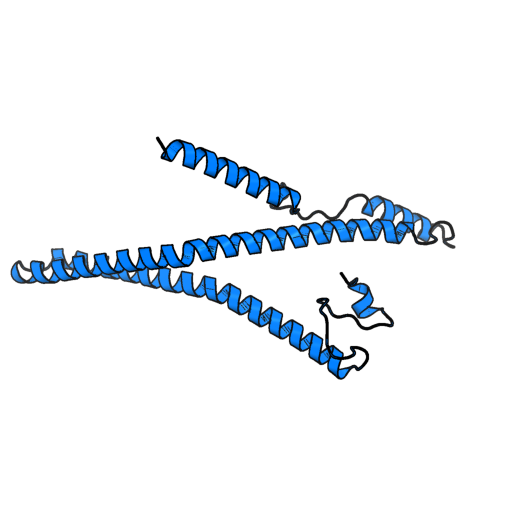.962 -4.064 21.731 1.00 95.31 101 ARG A CA 1
ATOM 818 C C . ARG A 1 101 ? -17.886 -3.806 20.222 1.00 95.31 101 ARG A C 1
ATOM 820 O O . ARG A 1 101 ? -17.203 -4.535 19.507 1.00 95.31 101 ARG A O 1
ATOM 827 N N . LEU A 1 102 ? -18.561 -2.771 19.717 1.00 92.88 102 LEU A N 1
ATOM 828 C CA . LEU A 1 102 ? -18.483 -2.384 18.302 1.00 92.88 102 LEU A CA 1
ATOM 829 C C . LEU A 1 102 ? -17.080 -1.912 17.903 1.00 92.88 102 LEU A C 1
ATOM 831 O O . LEU A 1 102 ? -16.633 -2.227 16.801 1.00 92.88 102 LEU A O 1
ATOM 835 N N . VAL A 1 103 ? -16.386 -1.178 18.776 1.00 95.62 103 VAL A N 1
ATOM 836 C CA . VAL A 1 103 ? -15.002 -0.733 18.539 1.00 95.62 103 VAL A CA 1
ATOM 837 C C . VAL A 1 103 ? -14.044 -1.922 18.496 1.00 95.62 103 VAL A C 1
ATOM 839 O O . VAL A 1 103 ? -13.185 -1.965 17.619 1.00 95.62 103 VAL A O 1
ATOM 842 N N . GLU A 1 104 ? -14.204 -2.898 19.389 1.00 95.19 104 GLU A N 1
ATOM 843 C CA . GLU A 1 104 ? -13.388 -4.118 19.400 1.00 95.19 104 GLU A CA 1
ATOM 844 C C . GLU A 1 104 ? -13.590 -4.938 18.121 1.00 95.19 104 GLU A C 1
ATOM 846 O O . GLU A 1 104 ? -12.619 -5.258 17.438 1.00 95.19 104 GLU A O 1
ATOM 851 N N . ILE A 1 105 ? -14.847 -5.180 17.723 1.00 91.81 105 ILE A N 1
ATOM 852 C CA . ILE A 1 105 ? -15.171 -5.882 16.470 1.00 91.81 105 ILE A CA 1
ATOM 853 C C . ILE A 1 105 ? -14.604 -5.131 15.260 1.00 91.81 105 ILE A C 1
ATOM 855 O O . ILE A 1 105 ? -14.065 -5.750 14.341 1.00 91.81 105 ILE A O 1
ATOM 859 N N . LEU A 1 106 ? -14.717 -3.797 15.245 1.00 92.94 106 LEU A N 1
ATOM 860 C CA . LEU A 1 106 ? -14.142 -2.971 14.188 1.00 92.94 106 LEU A CA 1
ATOM 861 C C . LEU A 1 106 ? -12.621 -3.150 14.133 1.00 92.94 106 LEU A C 1
ATOM 863 O O . LEU A 1 106 ? -12.077 -3.371 13.056 1.00 92.94 106 LEU A O 1
ATOM 867 N N . ASN A 1 107 ? -11.938 -3.065 15.272 1.00 93.06 107 ASN A N 1
ATOM 868 C CA . ASN A 1 107 ? -10.487 -3.165 15.337 1.00 93.06 107 ASN A CA 1
ATOM 869 C C . ASN A 1 107 ? -9.984 -4.546 14.892 1.00 93.06 107 ASN A C 1
ATOM 871 O O . ASN A 1 107 ? -9.070 -4.622 14.071 1.00 93.06 107 ASN A O 1
ATOM 875 N N . ASP A 1 108 ? -10.612 -5.624 15.359 1.00 93.56 108 ASP A N 1
ATOM 876 C CA . ASP A 1 108 ? -10.228 -6.993 14.998 1.00 93.56 108 ASP A CA 1
ATOM 877 C C . ASP A 1 108 ? -10.465 -7.293 13.514 1.00 93.56 108 ASP A C 1
ATOM 879 O O . ASP A 1 108 ? -9.672 -7.995 12.883 1.00 93.56 108 ASP A O 1
ATOM 883 N N . LEU A 1 109 ? -11.521 -6.720 12.926 1.00 91.00 109 LEU A N 1
ATOM 884 C CA . LEU A 1 109 ? -11.804 -6.862 11.501 1.00 91.00 109 LEU A CA 1
ATOM 885 C C . LEU A 1 109 ? -10.859 -6.011 10.641 1.00 91.00 109 LEU A C 1
ATOM 887 O O . LEU A 1 109 ? -10.307 -6.502 9.657 1.00 91.00 109 LEU A O 1
ATOM 891 N N . PHE A 1 110 ? -10.671 -4.735 10.986 1.00 91.12 110 PHE A N 1
ATOM 892 C CA . PHE A 1 110 ? -9.954 -3.783 10.134 1.00 91.12 110 PHE A CA 1
ATOM 893 C C . PHE A 1 110 ? -8.441 -3.814 10.294 1.00 91.12 110 PHE A C 1
ATOM 895 O O . PHE A 1 110 ? -7.751 -3.510 9.327 1.00 91.12 110 PHE A O 1
ATOM 902 N N . SER A 1 111 ? -7.903 -4.196 11.452 1.00 91.88 111 SER A N 1
ATOM 903 C CA . SER A 1 111 ? -6.453 -4.266 11.676 1.00 91.88 111 SER A CA 1
ATOM 904 C C . SER A 1 111 ? -5.715 -5.137 10.640 1.00 91.88 111 SER A C 1
ATOM 906 O O . SER A 1 111 ? -4.807 -4.625 9.971 1.00 91.88 111 SER A O 1
ATOM 908 N N . PRO A 1 112 ? -6.107 -6.408 10.391 1.00 92.50 112 PRO A N 1
ATOM 909 C CA . PRO A 1 112 ? -5.448 -7.221 9.368 1.00 92.50 112 PRO A CA 1
ATOM 910 C C . PRO A 1 112 ? -5.684 -6.686 7.949 1.00 92.50 112 PRO A C 1
ATOM 912 O O . PRO A 1 112 ? -4.768 -6.712 7.125 1.00 92.50 112 PRO A O 1
ATOM 915 N N . ILE A 1 113 ? -6.881 -6.158 7.665 1.00 91.88 113 ILE A N 1
ATOM 916 C CA . ILE A 1 113 ? -7.229 -5.577 6.359 1.00 91.88 113 ILE A CA 1
ATOM 917 C C . ILE A 1 113 ? -6.339 -4.365 6.063 1.00 91.88 113 ILE A C 1
ATOM 919 O O . ILE A 1 113 ? -5.746 -4.286 4.989 1.00 91.88 113 ILE A O 1
ATOM 923 N N . ALA A 1 114 ? -6.190 -3.454 7.024 1.00 90.94 114 ALA A N 1
ATOM 924 C CA . ALA A 1 114 ? -5.361 -2.260 6.908 1.00 90.94 114 ALA A CA 1
ATOM 925 C C . ALA A 1 114 ? -3.884 -2.613 6.695 1.00 90.94 114 ALA A C 1
ATOM 927 O O . ALA A 1 114 ? -3.208 -1.976 5.888 1.00 90.94 114 ALA A O 1
ATOM 928 N N . LEU A 1 115 ? -3.381 -3.653 7.369 1.00 91.25 115 LEU A N 1
ATOM 929 C CA . LEU A 1 115 ? -2.005 -4.115 7.190 1.00 91.25 115 LEU A CA 1
ATOM 930 C C . LEU A 1 115 ? -1.772 -4.619 5.762 1.00 91.25 115 LEU A C 1
ATOM 932 O O . LEU A 1 115 ? -0.820 -4.185 5.106 1.00 91.25 115 LEU A O 1
ATOM 936 N N . VAL A 1 116 ? -2.651 -5.494 5.265 1.00 91.19 116 VAL A N 1
ATOM 937 C CA . VAL A 1 116 ? -2.566 -6.014 3.893 1.00 91.19 116 VAL A CA 1
ATOM 938 C C . VAL A 1 116 ? -2.668 -4.871 2.887 1.00 91.19 116 VAL A C 1
ATOM 940 O O . VAL A 1 116 ? -1.836 -4.785 1.989 1.00 91.19 116 VAL A O 1
ATOM 943 N N . GLN A 1 117 ? -3.620 -3.960 3.077 1.00 90.25 117 GLN A N 1
ATOM 944 C CA . GLN A 1 117 ? -3.869 -2.821 2.199 1.00 90.25 117 GLN A CA 1
ATOM 945 C C . GLN A 1 117 ? -2.679 -1.853 2.113 1.00 90.25 117 GLN A C 1
ATOM 947 O O . GLN A 1 117 ? -2.272 -1.437 1.024 1.00 90.25 117 GLN A O 1
ATOM 952 N N . CYS A 1 118 ? -2.085 -1.499 3.253 1.00 89.19 118 CYS A N 1
ATOM 953 C CA . CYS A 1 118 ? -0.887 -0.662 3.297 1.00 89.19 118 CYS A CA 1
ATOM 954 C C . CYS A 1 118 ? 0.310 -1.370 2.650 1.00 89.19 118 CYS A C 1
ATOM 956 O O . CYS A 1 118 ? 1.073 -0.748 1.907 1.00 89.19 118 CYS A O 1
ATOM 958 N N . GLY A 1 119 ? 0.460 -2.676 2.892 1.00 90.38 119 GLY A N 1
ATOM 959 C CA . GLY A 1 119 ? 1.525 -3.488 2.310 1.00 90.38 119 GLY A CA 1
ATOM 960 C C . GLY A 1 119 ? 1.435 -3.574 0.786 1.00 90.38 119 GLY A C 1
ATOM 961 O O . GLY A 1 119 ? 2.418 -3.300 0.095 1.00 90.38 119 GLY A O 1
ATOM 962 N N . THR A 1 120 ? 0.257 -3.904 0.251 1.00 89.81 120 THR A N 1
ATOM 963 C CA . THR A 1 120 ? 0.013 -3.986 -1.198 1.00 89.81 120 THR A CA 1
ATOM 964 C C . THR A 1 120 ? 0.187 -2.631 -1.874 1.00 89.81 120 THR A C 1
ATOM 966 O O . THR A 1 120 ? 0.848 -2.555 -2.909 1.00 89.81 120 THR A O 1
ATOM 969 N N . SER A 1 121 ? -0.313 -1.551 -1.268 1.00 90.12 121 SER A N 1
ATOM 970 C CA . SER A 1 121 ? -0.156 -0.187 -1.792 1.00 90.12 121 SER A CA 1
ATOM 971 C C . SER A 1 121 ? 1.312 0.246 -1.825 1.00 90.12 121 SER A C 1
ATOM 973 O O . SER A 1 121 ? 1.793 0.749 -2.842 1.00 90.12 121 SER A O 1
ATOM 975 N N . GLY A 1 122 ? 2.060 -0.002 -0.744 1.00 90.19 122 GLY A N 1
ATOM 976 C CA . GLY A 1 122 ? 3.493 0.292 -0.679 1.00 90.19 122 GLY A CA 1
ATOM 977 C C . GLY A 1 122 ? 4.301 -0.497 -1.712 1.00 90.19 122 GLY A C 1
ATOM 978 O O . GLY A 1 122 ? 5.137 0.076 -2.416 1.00 90.19 122 GLY A O 1
ATOM 979 N N . LEU A 1 123 ? 4.007 -1.794 -1.859 1.00 90.88 123 LEU A N 1
ATOM 980 C CA . LEU A 1 123 ? 4.590 -2.653 -2.895 1.00 90.88 123 LEU A CA 1
ATOM 981 C C . LEU A 1 123 ? 4.293 -2.131 -4.301 1.00 90.88 123 LEU A C 1
ATOM 983 O O . LEU A 1 123 ? 5.213 -2.031 -5.110 1.00 90.88 123 LEU A O 1
ATOM 987 N N . ALA A 1 124 ? 3.042 -1.766 -4.584 1.00 90.25 124 ALA A N 1
ATOM 988 C CA . ALA A 1 124 ? 2.629 -1.259 -5.888 1.00 90.25 124 ALA A CA 1
ATOM 989 C C . ALA A 1 124 ? 3.379 0.029 -6.259 1.00 90.25 124 ALA A C 1
ATOM 991 O O . ALA A 1 124 ? 3.936 0.121 -7.353 1.00 90.25 124 ALA A O 1
ATOM 992 N N . ILE A 1 125 ? 3.471 0.992 -5.336 1.00 90.31 125 ILE A N 1
ATOM 993 C CA . ILE A 1 125 ? 4.196 2.253 -5.555 1.00 90.31 125 ILE A CA 1
ATOM 994 C C . ILE A 1 125 ? 5.683 1.987 -5.830 1.00 90.31 125 ILE A C 1
ATOM 996 O O . ILE A 1 125 ? 6.249 2.531 -6.780 1.00 90.31 125 ILE A O 1
ATOM 1000 N N . CYS A 1 126 ? 6.320 1.123 -5.036 1.00 90.00 126 CYS A N 1
ATOM 1001 C CA . CYS A 1 126 ? 7.736 0.793 -5.213 1.00 90.00 126 CYS A CA 1
ATOM 1002 C C . CYS A 1 126 ? 7.992 0.009 -6.505 1.00 90.00 126 CYS A C 1
ATOM 1004 O O . CYS A 1 126 ? 9.025 0.197 -7.146 1.00 90.00 126 CYS A O 1
ATOM 1006 N N . PHE A 1 127 ? 7.054 -0.850 -6.911 1.00 89.12 127 PHE A N 1
ATOM 1007 C CA . PHE A 1 127 ? 7.127 -1.560 -8.181 1.00 89.12 127 PHE A CA 1
ATOM 1008 C C . PHE A 1 127 ? 7.035 -0.590 -9.360 1.00 89.12 127 PHE A C 1
ATOM 1010 O O . PHE A 1 127 ? 7.860 -0.667 -10.263 1.00 89.12 127 PHE A O 1
ATOM 1017 N N . VAL A 1 128 ? 6.103 0.367 -9.333 1.00 89.62 128 VAL A N 1
ATOM 1018 C CA . VAL A 1 128 ? 5.997 1.413 -10.365 1.00 89.62 128 VAL A CA 1
ATOM 1019 C C . VAL A 1 128 ? 7.274 2.259 -10.432 1.00 89.62 128 VAL A C 1
ATOM 1021 O O . VAL A 1 128 ? 7.791 2.492 -11.524 1.00 89.62 128 VAL A O 1
ATOM 1024 N N . GLY A 1 129 ? 7.827 2.670 -9.287 1.00 90.12 129 GLY A N 1
ATOM 1025 C CA . GLY A 1 129 ? 9.095 3.408 -9.238 1.00 90.12 129 GLY A CA 1
ATOM 1026 C C . GLY A 1 129 ? 10.278 2.617 -9.794 1.00 90.12 129 GLY A C 1
ATOM 1027 O O . GLY A 1 129 ? 11.062 3.147 -10.581 1.00 90.12 129 GLY A O 1
ATOM 1028 N N . PHE A 1 130 ? 10.355 1.324 -9.477 1.00 89.44 130 PHE A N 1
ATOM 1029 C CA . PHE A 1 130 ? 11.353 0.427 -10.049 1.00 89.44 130 PHE A CA 1
ATOM 1030 C C . PHE A 1 130 ? 11.188 0.258 -11.568 1.00 89.44 130 PHE A C 1
ATOM 1032 O O . PHE A 1 130 ? 12.169 0.343 -12.303 1.00 89.44 130 PHE A O 1
ATOM 1039 N N . GLN A 1 131 ? 9.958 0.077 -12.057 1.00 87.00 131 GLN A N 1
ATOM 1040 C CA . GLN A 1 131 ? 9.681 -0.040 -13.492 1.00 87.00 131 GLN A CA 1
ATOM 1041 C C . GLN A 1 131 ? 10.079 1.223 -14.258 1.00 87.00 131 GLN A C 1
ATOM 1043 O O . GLN A 1 131 ? 10.674 1.130 -15.333 1.00 87.00 131 GLN A O 1
ATOM 1048 N N . LEU A 1 132 ? 9.804 2.404 -13.697 1.00 88.94 132 LEU A N 1
ATOM 1049 C CA . LEU A 1 132 ? 10.212 3.669 -14.304 1.00 88.94 132 LEU A CA 1
ATOM 1050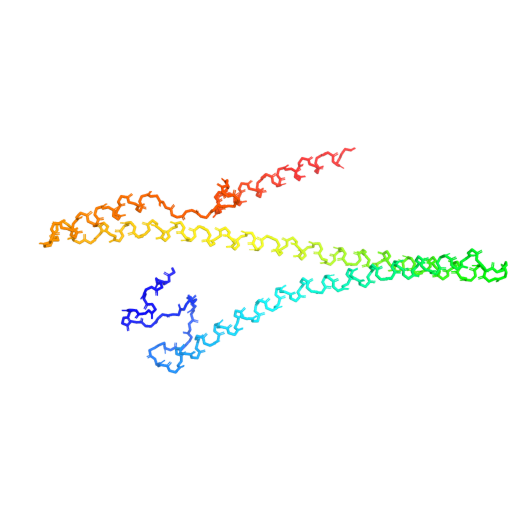 C C . LEU A 1 132 ? 11.738 3.769 -14.414 1.00 88.94 132 LEU A C 1
ATOM 1052 O O . LEU A 1 132 ? 12.257 4.137 -15.469 1.00 88.94 132 LEU A O 1
ATOM 1056 N N . MET A 1 133 ? 12.450 3.384 -13.353 1.00 89.00 133 MET A N 1
ATOM 1057 C CA . MET A 1 133 ? 13.911 3.367 -13.333 1.00 89.00 133 MET A CA 1
ATOM 1058 C C . MET A 1 133 ? 14.477 2.432 -14.413 1.00 89.00 133 MET A C 1
ATOM 1060 O O . MET A 1 133 ? 15.340 2.846 -15.184 1.00 89.00 133 MET A O 1
ATOM 1064 N N . VAL A 1 134 ? 13.971 1.197 -14.509 1.00 88.19 134 VAL A N 1
ATOM 1065 C CA . VAL A 1 134 ? 14.414 0.211 -15.513 1.00 88.19 134 VAL A CA 1
ATOM 1066 C C . VAL A 1 134 ? 14.136 0.705 -16.932 1.00 88.19 134 VAL A C 1
ATOM 1068 O O . VAL A 1 134 ? 15.037 0.701 -17.770 1.00 88.19 134 VAL A O 1
ATOM 1071 N N . THR A 1 135 ? 12.926 1.208 -17.186 1.00 87.31 135 THR A N 1
ATOM 1072 C CA . THR A 1 135 ? 12.541 1.747 -18.502 1.00 87.31 135 THR A CA 1
ATOM 1073 C C . THR A 1 135 ? 13.433 2.929 -18.892 1.00 87.31 135 THR A C 1
ATOM 1075 O O . THR A 1 135 ? 13.850 3.055 -20.039 1.00 87.31 135 THR A O 1
ATOM 1078 N N . SER A 1 136 ? 13.795 3.786 -17.932 1.00 89.62 136 SER A N 1
ATOM 1079 C CA . SER A 1 136 ? 14.710 4.904 -18.176 1.00 89.62 136 SER A CA 1
ATOM 1080 C C . SER A 1 136 ? 16.109 4.455 -18.603 1.00 89.62 136 SER A C 1
ATOM 1082 O O . SER A 1 136 ? 16.749 5.154 -19.388 1.00 89.62 136 SER A O 1
ATOM 1084 N N . ILE A 1 137 ? 16.595 3.327 -18.083 1.00 88.94 137 ILE A N 1
ATOM 1085 C CA . ILE A 1 137 ? 17.894 2.756 -18.461 1.00 88.94 137 ILE A CA 1
ATOM 1086 C C . ILE A 1 137 ? 17.814 2.162 -19.872 1.00 88.94 137 ILE A C 1
ATOM 1088 O O . ILE A 1 137 ? 18.720 2.367 -20.679 1.00 88.94 137 ILE A O 1
ATOM 1092 N N . GLU A 1 138 ? 16.711 1.485 -20.196 1.00 88.25 138 GLU A N 1
ATOM 1093 C CA . GLU A 1 138 ? 16.477 0.889 -21.516 1.00 88.25 138 GLU A CA 1
ATOM 1094 C C . GLU A 1 138 ? 16.493 1.936 -22.641 1.00 88.25 138 GLU A C 1
ATOM 1096 O O . GLU A 1 138 ? 17.049 1.689 -23.710 1.00 88.25 138 GLU A O 1
ATOM 1101 N N . ILE A 1 139 ? 15.982 3.146 -22.380 1.00 88.88 139 ILE A N 1
ATOM 1102 C CA . ILE A 1 139 ? 16.047 4.272 -23.325 1.00 88.88 139 ILE A CA 1
ATOM 1103 C C . ILE A 1 139 ? 17.500 4.590 -23.720 1.00 88.88 139 ILE A C 1
ATOM 1105 O O . ILE A 1 139 ? 17.787 4.769 -24.903 1.00 88.88 139 ILE A O 1
ATOM 1109 N N . SER A 1 140 ? 18.422 4.637 -22.752 1.00 87.25 140 SER A N 1
ATOM 1110 C CA . SER A 1 140 ? 19.848 4.900 -23.009 1.00 87.25 140 SER A CA 1
ATOM 1111 C C . SER A 1 140 ? 20.454 3.840 -23.933 1.00 87.25 140 SER A C 1
ATOM 1113 O O . SER A 1 140 ? 21.112 4.162 -24.925 1.00 87.25 140 SER A O 1
ATOM 1115 N N . ILE A 1 141 ? 20.153 2.568 -23.651 1.00 88.75 141 ILE A N 1
ATOM 1116 C CA . ILE A 1 141 ? 20.607 1.427 -24.452 1.00 88.75 141 ILE A CA 1
ATOM 1117 C C . ILE A 1 141 ? 20.037 1.515 -25.872 1.00 88.75 141 ILE A C 1
ATOM 1119 O O . ILE A 1 141 ? 20.776 1.343 -26.838 1.00 88.75 141 ILE A O 1
ATOM 1123 N N . SER A 1 142 ? 18.752 1.848 -26.022 1.00 88.44 142 SER A N 1
ATOM 1124 C CA . SER A 1 142 ? 18.120 1.989 -27.336 1.00 88.44 142 SER A CA 1
ATOM 1125 C C . SER A 1 142 ? 18.789 3.063 -28.193 1.00 88.44 142 SER A C 1
ATOM 1127 O O . SER A 1 142 ? 18.989 2.833 -29.381 1.00 88.44 142 SER A O 1
ATOM 1129 N N . TYR A 1 143 ? 19.148 4.217 -27.620 1.00 89.00 143 TYR A N 1
ATOM 1130 C CA . TYR A 1 143 ? 19.856 5.258 -28.370 1.00 89.00 143 TYR A CA 1
ATOM 1131 C C . TYR A 1 143 ? 21.272 4.829 -28.754 1.00 89.00 143 TYR A C 1
ATOM 1133 O O . TYR A 1 143 ? 21.699 5.102 -29.878 1.00 89.00 143 TYR A O 1
ATOM 1141 N N . TYR A 1 144 ? 21.971 4.125 -27.862 1.00 87.25 144 TYR A N 1
ATOM 1142 C CA . TYR A 1 144 ? 23.303 3.586 -28.132 1.00 87.25 144 TYR A CA 1
ATOM 1143 C C . TYR A 1 144 ? 23.309 2.561 -29.276 1.00 87.25 144 TYR A C 1
ATOM 1145 O O . TYR A 1 144 ? 24.236 2.558 -30.082 1.00 87.25 144 TYR A O 1
ATOM 1153 N N . LEU A 1 145 ? 22.268 1.725 -29.365 1.00 88.88 145 LEU A N 1
ATOM 1154 C CA . LEU A 1 145 ? 22.115 0.703 -30.408 1.00 88.88 145 LEU A CA 1
ATOM 1155 C C . LEU A 1 145 ? 21.703 1.262 -31.779 1.00 88.88 145 LEU A C 1
ATOM 1157 O O . LEU A 1 145 ? 21.759 0.539 -32.770 1.00 88.88 145 LEU A O 1
ATOM 1161 N N . THR A 1 146 ? 21.284 2.525 -31.861 1.00 87.38 146 THR A N 1
ATOM 1162 C CA . THR A 1 146 ? 21.049 3.183 -33.154 1.00 87.38 146 THR A CA 1
ATOM 1163 C C . THR A 1 146 ? 22.379 3.379 -33.887 1.00 87.38 146 THR A C 1
ATOM 1165 O O . THR A 1 146 ? 23.392 3.628 -33.241 1.00 87.38 146 THR A O 1
ATOM 1168 N N . ASP A 1 147 ? 22.394 3.382 -35.225 1.00 88.19 147 ASP A N 1
ATOM 1169 C CA . ASP A 1 147 ? 23.584 3.709 -36.037 1.00 88.19 147 ASP A CA 1
ATOM 1170 C C . ASP A 1 147 ? 23.953 5.212 -35.975 1.00 88.19 147 ASP A C 1
ATOM 1172 O O . ASP A 1 147 ? 24.094 5.905 -36.983 1.00 88.19 147 ASP A O 1
ATOM 1176 N N . TRP A 1 148 ? 24.095 5.752 -34.762 1.00 86.19 148 TRP A N 1
ATOM 1177 C CA . TRP A 1 148 ? 24.320 7.167 -34.467 1.00 86.19 148 TRP A CA 1
ATOM 1178 C C . TRP A 1 148 ? 25.636 7.691 -35.060 1.00 86.19 148 TRP A C 1
ATOM 1180 O O . TRP A 1 148 ? 25.749 8.877 -35.375 1.00 86.19 148 TRP A O 1
ATOM 1190 N N . TYR A 1 149 ? 26.623 6.810 -35.236 1.00 83.56 149 TYR A N 1
ATOM 1191 C CA . TYR A 1 149 ? 27.930 7.120 -35.815 1.00 83.56 149 TYR A CA 1
ATOM 1192 C C . TYR A 1 149 ? 27.861 7.308 -37.339 1.00 83.56 149 TYR A C 1
ATOM 1194 O O . TYR A 1 149 ? 28.628 8.103 -37.881 1.00 83.56 149 TYR A O 1
ATOM 1202 N N . ASN A 1 150 ? 26.889 6.672 -38.003 1.00 86.75 150 ASN A N 1
ATOM 1203 C CA . ASN A 1 150 ? 26.615 6.807 -39.438 1.00 86.75 150 ASN A CA 1
ATOM 1204 C C . ASN A 1 150 ? 25.567 7.894 -39.751 1.00 86.75 150 ASN A C 1
ATOM 1206 O O . ASN A 1 150 ? 25.079 7.989 -40.878 1.00 86.75 150 ASN A O 1
ATOM 1210 N N . ALA A 1 151 ? 25.192 8.725 -38.773 1.00 81.88 151 ALA A N 1
ATOM 1211 C CA . ALA A 1 151 ? 24.195 9.771 -38.971 1.00 81.88 151 ALA A CA 1
ATOM 1212 C C . ALA A 1 151 ? 24.660 10.817 -40.008 1.00 81.88 151 ALA A C 1
ATOM 1214 O O . ALA A 1 151 ? 25.700 11.455 -39.852 1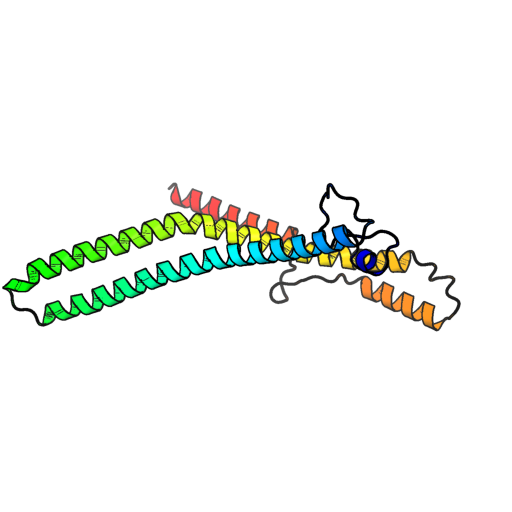.00 81.88 151 ALA A O 1
ATOM 1215 N N . CYS A 1 152 ? 23.835 11.042 -41.037 1.00 75.69 152 CYS A N 1
ATOM 1216 C CA . CYS A 1 152 ? 24.153 11.879 -42.203 1.00 75.69 152 CYS A CA 1
ATOM 1217 C C . CYS A 1 152 ? 24.302 13.386 -41.890 1.00 75.69 152 CYS A C 1
ATOM 1219 O O . CYS A 1 152 ? 24.831 14.141 -42.702 1.00 75.69 152 CYS A O 1
ATOM 1221 N N . SER A 1 153 ? 23.830 13.844 -40.726 1.00 89.25 153 SER A N 1
ATOM 1222 C CA . SER A 1 153 ? 23.891 15.245 -40.297 1.00 89.25 153 SER A CA 1
ATOM 1223 C C . SER A 1 153 ? 24.628 15.378 -38.967 1.00 89.25 153 SER A C 1
ATOM 1225 O O . SER A 1 153 ? 24.247 14.756 -37.970 1.00 89.25 153 SER A O 1
ATOM 1227 N N . SER A 1 154 ? 25.631 16.260 -38.924 1.00 84.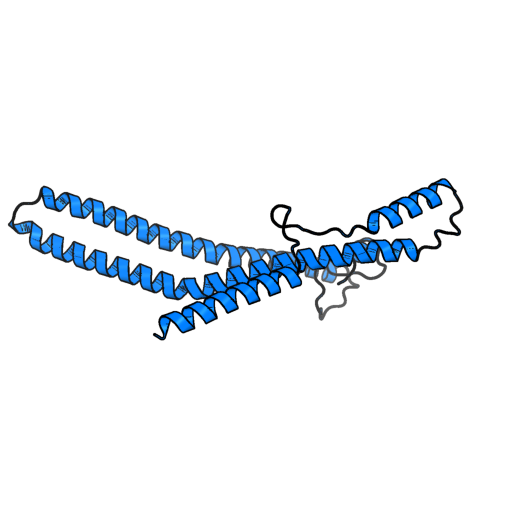69 154 SER A N 1
ATOM 1228 C CA . SER A 1 154 ? 26.366 16.600 -37.697 1.00 84.69 154 SER A CA 1
ATOM 1229 C C . SER A 1 154 ? 25.449 17.098 -36.574 1.00 84.69 154 SER A C 1
ATOM 1231 O O . SER A 1 154 ? 25.710 16.813 -35.408 1.00 84.69 154 SER A O 1
ATOM 1233 N N . ASN A 1 155 ? 24.338 17.769 -36.906 1.00 89.38 155 ASN A N 1
ATOM 1234 C CA . ASN A 1 155 ? 23.361 18.226 -35.914 1.00 89.38 155 ASN A CA 1
ATOM 1235 C C . ASN A 1 155 ? 22.653 17.042 -35.244 1.00 89.38 155 ASN A C 1
ATOM 1237 O O . ASN A 1 155 ? 22.557 16.988 -34.021 1.00 89.38 155 ASN A O 1
ATOM 1241 N N . VAL A 1 156 ? 22.214 16.057 -36.034 1.00 88.06 156 VAL A N 1
ATOM 1242 C CA . VAL A 1 156 ? 21.537 14.849 -35.531 1.00 88.06 156 VAL A CA 1
ATOM 1243 C C . VAL A 1 156 ? 22.468 14.049 -34.622 1.00 88.06 156 VAL A C 1
ATOM 1245 O O . VAL A 1 156 ? 22.064 13.651 -33.530 1.00 88.06 156 VAL A O 1
ATOM 1248 N N . ARG A 1 157 ? 23.737 13.891 -35.020 1.00 88.31 157 ARG A N 1
ATOM 1249 C CA . ARG A 1 157 ? 24.757 13.217 -34.206 1.00 88.31 157 ARG A CA 1
ATOM 1250 C C . ARG A 1 157 ? 24.980 13.923 -32.865 1.00 88.31 157 ARG A C 1
ATOM 1252 O O . ARG A 1 157 ? 24.976 13.266 -31.828 1.00 88.31 157 ARG A O 1
ATOM 1259 N N . ASN A 1 158 ? 25.112 15.251 -32.866 1.00 89.44 158 ASN A N 1
ATOM 1260 C CA . ASN A 1 158 ? 25.293 16.033 -31.638 1.00 89.44 158 ASN A CA 1
ATOM 1261 C C . ASN A 1 158 ? 24.075 15.934 -30.701 1.00 89.44 158 ASN A C 1
ATOM 1263 O O . ASN A 1 158 ? 24.242 15.813 -29.487 1.00 89.44 158 ASN A O 1
ATOM 1267 N N . HIS A 1 159 ? 22.853 15.926 -31.246 1.00 90.06 159 HIS A N 1
ATOM 1268 C CA . HIS A 1 159 ? 21.637 15.731 -30.452 1.00 90.06 159 HIS A CA 1
ATOM 1269 C C . HIS A 1 159 ? 21.535 14.319 -29.861 1.00 90.06 159 HIS A C 1
ATOM 1271 O O . HIS A 1 159 ? 21.201 14.184 -28.686 1.00 90.06 159 HIS A O 1
ATOM 1277 N N . LEU A 1 160 ? 21.865 13.276 -30.627 1.00 89.31 160 LEU A N 1
ATOM 1278 C CA . LEU A 1 160 ? 21.913 11.894 -30.134 1.00 89.31 160 LEU A CA 1
ATOM 1279 C C . LEU A 1 160 ? 22.915 11.740 -28.985 1.00 89.31 160 LEU A C 1
ATOM 1281 O O . LEU A 1 160 ? 22.579 11.150 -27.960 1.00 89.31 160 LEU A O 1
ATOM 1285 N N . PHE A 1 161 ? 24.108 12.326 -29.114 1.00 87.81 161 PHE A N 1
ATOM 1286 C CA . PHE A 1 161 ? 25.100 12.353 -28.036 1.00 87.81 161 PHE A CA 1
ATOM 1287 C C . PHE A 1 161 ? 24.579 13.046 -26.776 1.00 87.81 161 PHE A C 1
ATOM 1289 O O . PHE A 1 161 ? 24.729 12.513 -25.677 1.00 87.81 161 PHE A O 1
ATOM 1296 N N . LEU A 1 162 ? 23.934 14.207 -26.926 1.00 90.31 162 LEU A N 1
ATOM 1297 C CA . LEU A 1 162 ? 23.338 14.924 -25.800 1.00 90.31 162 LEU A CA 1
ATOM 1298 C C . LEU A 1 162 ? 22.273 14.070 -25.101 1.00 90.31 162 LEU A C 1
ATOM 1300 O O . LEU A 1 162 ? 22.248 14.004 -23.874 1.00 90.31 162 LEU A O 1
ATOM 1304 N N . ILE A 1 163 ? 21.407 13.403 -25.865 1.00 90.25 163 ILE A N 1
ATOM 1305 C CA . ILE A 1 163 ? 20.362 12.535 -25.316 1.00 90.25 163 ILE A CA 1
ATOM 1306 C C . ILE A 1 163 ? 20.988 11.360 -24.558 1.00 90.25 163 ILE A C 1
ATOM 1308 O O . ILE A 1 163 ? 20.625 11.142 -23.403 1.00 90.25 163 ILE A O 1
ATOM 1312 N N . MET A 1 164 ? 21.969 10.668 -25.147 1.00 88.62 164 MET A N 1
ATOM 1313 C CA . MET A 1 164 ? 22.688 9.575 -24.482 1.00 88.62 164 MET A CA 1
ATOM 1314 C C . MET A 1 164 ? 23.306 10.036 -23.156 1.00 88.62 164 MET A C 1
ATOM 1316 O O . MET A 1 164 ? 23.093 9.402 -22.122 1.00 88.62 164 MET A O 1
ATOM 1320 N N . GLU A 1 165 ? 23.980 11.189 -23.142 1.00 90.00 165 GLU A N 1
ATOM 1321 C CA . GLU A 1 165 ? 24.568 11.750 -21.922 1.00 90.00 165 GLU A CA 1
ATOM 1322 C C . GLU A 1 165 ? 23.505 12.098 -20.872 1.00 90.00 165 GLU A C 1
ATOM 1324 O O . GLU A 1 165 ? 23.667 11.828 -19.681 1.00 90.00 165 GLU A O 1
ATOM 1329 N N . ARG A 1 166 ? 22.362 12.645 -21.299 1.00 88.75 166 ARG A N 1
ATOM 1330 C CA . ARG A 1 166 ? 21.261 12.978 -20.390 1.00 88.75 166 ARG A CA 1
ATOM 1331 C C . ARG A 1 166 ? 20.598 11.736 -19.797 1.00 88.75 166 ARG A C 1
ATOM 1333 O O . ARG A 1 166 ? 20.243 11.776 -18.618 1.00 88.75 166 ARG A O 1
ATOM 1340 N N . THR A 1 167 ? 20.472 10.659 -20.569 1.00 88.31 167 THR A N 1
ATOM 1341 C CA . THR A 1 167 ? 19.846 9.393 -20.145 1.00 88.31 167 THR A CA 1
ATOM 1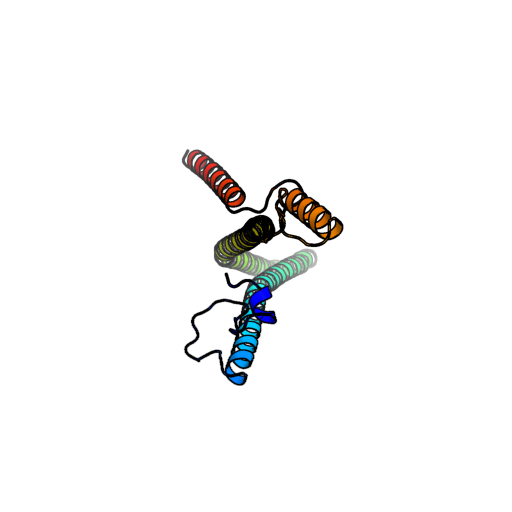342 C C . THR A 1 167 ? 20.691 8.576 -19.165 1.00 88.31 167 THR A C 1
ATOM 1344 O O . THR A 1 167 ? 20.162 7.681 -18.512 1.00 88.31 167 THR A O 1
ATOM 1347 N N . LYS A 1 168 ? 21.973 8.923 -18.962 1.00 85.56 168 LYS A N 1
ATOM 1348 C CA . LYS A 1 168 ? 22.813 8.338 -17.898 1.00 85.56 168 LYS A CA 1
ATOM 1349 C C . LYS A 1 168 ? 22.313 8.640 -16.483 1.00 85.56 168 LYS A C 1
ATOM 1351 O O . LYS A 1 168 ? 22.732 7.977 -15.539 1.00 85.56 168 LYS A O 1
ATOM 1356 N N . ARG A 1 169 ? 21.443 9.642 -16.315 1.00 84.88 169 ARG A N 1
ATOM 1357 C CA . ARG A 1 169 ? 20.733 9.898 -15.056 1.00 84.88 169 ARG A CA 1
ATOM 1358 C C . ARG A 1 169 ? 19.353 9.236 -15.138 1.00 84.88 169 ARG A C 1
ATOM 1360 O O . ARG A 1 169 ? 18.472 9.831 -15.762 1.00 84.88 169 ARG A O 1
ATOM 1367 N N . PRO A 1 170 ? 19.161 8.032 -14.564 1.00 79.44 170 PRO A N 1
ATOM 1368 C CA . PRO A 1 170 ? 17.880 7.347 -14.636 1.00 79.44 170 PRO A CA 1
ATOM 1369 C C . PRO A 1 170 ? 16.792 8.152 -13.921 1.00 79.44 170 PRO A C 1
ATOM 1371 O O . PRO A 1 170 ? 17.043 8.842 -12.930 1.00 79.44 170 PRO A O 1
ATOM 1374 N N . LEU A 1 171 ? 15.570 8.061 -14.438 1.00 85.44 171 LEU A N 1
ATOM 1375 C CA . LEU A 1 171 ? 14.387 8.643 -13.814 1.00 85.44 171 LEU A CA 1
ATOM 1376 C C . LEU A 1 171 ? 14.038 7.851 -12.549 1.00 85.44 171 LEU A C 1
ATOM 1378 O O . LEU A 1 171 ? 13.444 6.777 -12.610 1.00 85.44 171 LEU A O 1
ATOM 1382 N N . GLU A 1 172 ? 14.414 8.398 -11.398 1.00 84.69 172 GLU A N 1
ATOM 1383 C CA . GLU A 1 172 ? 14.078 7.852 -10.084 1.00 84.69 172 GLU A CA 1
ATOM 1384 C C . GLU A 1 172 ? 12.879 8.596 -9.491 1.00 84.69 172 GLU A C 1
ATOM 1386 O O . GLU A 1 172 ? 12.932 9.810 -9.276 1.00 84.69 172 GLU A O 1
ATOM 1391 N N . LEU A 1 173 ? 11.809 7.871 -9.156 1.00 88.06 173 LEU A N 1
ATOM 1392 C CA . LEU A 1 173 ? 10.757 8.424 -8.304 1.00 88.06 173 LEU A CA 1
ATOM 1393 C C . LEU A 1 173 ? 11.255 8.495 -6.861 1.00 88.06 173 LEU A C 1
ATOM 1395 O O . LEU A 1 173 ? 11.787 7.516 -6.340 1.00 88.06 173 LEU A O 1
ATOM 1399 N N . ARG A 1 174 ? 11.072 9.645 -6.205 1.00 88.75 174 ARG A N 1
ATOM 1400 C CA . ARG A 1 174 ? 11.511 9.874 -4.823 1.00 88.75 174 ARG A CA 1
ATOM 1401 C C . ARG A 1 174 ? 10.350 10.308 -3.935 1.00 88.75 174 ARG A C 1
ATOM 1403 O O . ARG A 1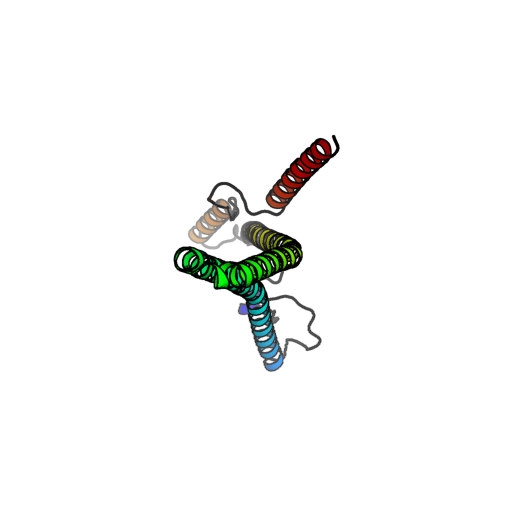 174 ? 9.702 11.313 -4.215 1.00 88.75 174 ARG A O 1
ATOM 1410 N N . ALA A 1 175 ? 10.131 9.598 -2.831 1.00 86.19 175 ALA A N 1
ATOM 1411 C CA . ALA A 1 175 ? 9.211 10.002 -1.777 1.00 86.19 175 ALA A CA 1
ATOM 1412 C C . ALA A 1 175 ? 9.766 11.239 -1.053 1.00 86.19 175 ALA A C 1
ATOM 1414 O O . ALA A 1 175 ? 10.864 11.202 -0.487 1.00 86.19 175 ALA A O 1
ATOM 1415 N N . GLY A 1 176 ? 9.031 12.354 -1.133 1.00 84.44 176 GLY A N 1
ATOM 1416 C CA . GLY A 1 176 ? 9.416 13.635 -0.528 1.00 84.44 176 GLY A CA 1
ATOM 1417 C C . GLY A 1 176 ? 10.756 14.202 -1.020 1.00 84.44 176 GLY A C 1
ATOM 1418 O O . GLY A 1 176 ? 11.351 15.020 -0.332 1.00 84.44 176 GLY A O 1
ATOM 1419 N N . GLY A 1 177 ? 11.276 13.735 -2.162 1.00 84.44 177 GLY A N 1
ATOM 1420 C CA . GLY A 1 177 ? 12.592 14.119 -2.695 1.00 84.44 177 GLY A CA 1
ATOM 1421 C C . GLY A 1 177 ? 13.801 13.423 -2.049 1.00 84.44 177 GLY A C 1
ATOM 1422 O O . GLY A 1 177 ? 14.906 13.513 -2.581 1.00 84.44 177 GLY A O 1
ATOM 1423 N N . VAL A 1 178 ? 13.609 12.676 -0.959 1.00 84.69 178 VAL A N 1
ATOM 1424 C CA . VAL A 1 178 ? 14.715 12.110 -0.166 1.00 84.69 178 VAL A CA 1
ATOM 1425 C C . VAL A 1 178 ? 14.910 10.621 -0.445 1.00 84.69 178 VAL A C 1
ATOM 1427 O O . VAL A 1 178 ? 16.028 10.189 -0.725 1.00 84.69 178 VAL A O 1
ATOM 1430 N N . PHE A 1 179 ? 13.829 9.837 -0.430 1.00 84.31 179 PHE A N 1
ATOM 1431 C CA . PHE A 1 179 ? 13.910 8.375 -0.502 1.00 84.31 179 PHE A CA 1
ATOM 1432 C C . PHE A 1 179 ? 13.516 7.858 -1.887 1.00 84.31 179 PHE A C 1
ATOM 1434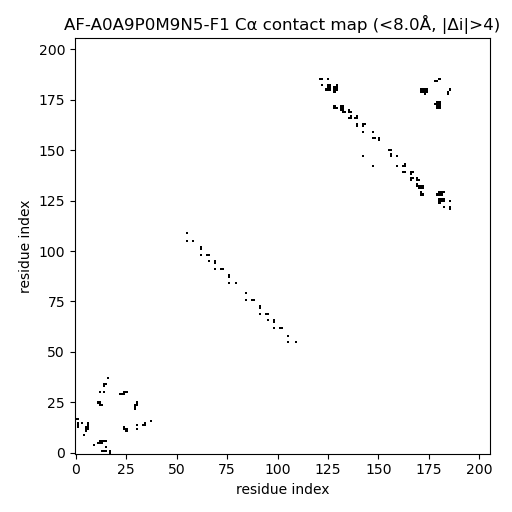 O O . PHE A 1 179 ? 12.380 8.093 -2.298 1.00 84.31 179 PHE A O 1
ATOM 1441 N N . PRO A 1 180 ? 14.388 7.138 -2.615 1.00 86.38 180 PRO A N 1
ATOM 1442 C CA . PRO A 1 180 ? 14.001 6.540 -3.887 1.00 86.38 180 PRO A CA 1
ATOM 1443 C C . PRO A 1 180 ? 12.947 5.444 -3.663 1.00 86.38 180 PRO A C 1
ATOM 1445 O O . PRO A 1 180 ? 13.053 4.637 -2.740 1.00 86.38 180 PRO A O 1
ATOM 1448 N N . LEU A 1 181 ? 11.912 5.426 -4.498 1.00 87.88 181 LEU A N 1
ATOM 1449 C CA . LEU A 1 181 ? 10.831 4.442 -4.480 1.00 87.88 181 LEU A CA 1
ATOM 1450 C C . LEU A 1 181 ? 11.260 3.203 -5.274 1.00 87.88 181 LEU A C 1
ATOM 1452 O O . LEU A 1 181 ? 10.919 3.047 -6.444 1.00 87.88 181 LEU A O 1
ATOM 1456 N N . THR A 1 182 ? 12.043 2.334 -4.636 1.00 88.00 182 THR A N 1
ATOM 1457 C CA . THR A 1 182 ? 12.564 1.093 -5.220 1.00 88.00 182 THR A CA 1
ATOM 1458 C C . THR A 1 182 ? 12.201 -0.106 -4.347 1.00 88.00 182 THR A C 1
ATOM 1460 O O . THR A 1 182 ? 11.913 0.011 -3.157 1.00 88.00 182 THR A O 1
ATOM 1463 N N . LEU A 1 183 ? 12.263 -1.313 -4.914 1.00 86.81 183 LEU A N 1
ATOM 1464 C CA . LEU A 1 183 ? 12.076 -2.547 -4.136 1.00 86.81 183 LEU A CA 1
ATOM 1465 C C . LEU A 1 183 ? 13.112 -2.690 -3.007 1.00 86.81 183 LEU A C 1
ATOM 1467 O O . LEU A 1 183 ? 12.808 -3.238 -1.949 1.00 86.81 183 LEU A O 1
ATOM 1471 N N . SER A 1 184 ? 14.324 -2.161 -3.207 1.00 87.62 184 SER A N 1
ATOM 1472 C CA . SER A 1 184 ? 15.373 -2.163 -2.186 1.00 87.62 184 SER A CA 1
ATOM 1473 C C . SER A 1 184 ? 15.022 -1.288 -0.983 1.00 87.62 184 SER A C 1
ATOM 1475 O O . SER A 1 184 ? 15.222 -1.726 0.148 1.00 87.62 184 SER A O 1
ATOM 1477 N N . THR A 1 185 ? 14.458 -0.091 -1.183 1.00 88.12 185 THR A N 1
ATOM 1478 C CA . THR A 1 185 ? 14.051 0.767 -0.061 1.00 88.12 185 THR A CA 1
ATOM 1479 C C . THR A 1 185 ? 12.867 0.187 0.694 1.00 88.12 185 THR A C 1
ATOM 1481 O O . THR A 1 185 ? 12.885 0.189 1.923 1.00 88.12 185 THR A O 1
ATOM 1484 N N . LEU A 1 186 ? 11.904 -0.417 -0.004 1.00 88.94 186 LEU A N 1
ATOM 1485 C CA . LEU A 1 186 ? 10.816 -1.148 0.642 1.00 88.94 186 LEU A CA 1
ATOM 1486 C C . LEU A 1 186 ? 11.329 -2.305 1.507 1.00 88.94 186 LEU A C 1
ATOM 1488 O O . LEU A 1 186 ? 10.914 -2.452 2.655 1.00 88.94 186 LEU A O 1
ATOM 1492 N N . MET A 1 187 ? 12.257 -3.113 0.989 1.00 90.25 187 MET A N 1
ATOM 1493 C CA . MET A 1 187 ? 12.837 -4.211 1.761 1.00 90.25 187 MET A CA 1
ATOM 1494 C C . MET A 1 187 ? 13.637 -3.700 2.967 1.00 90.25 187 MET A C 1
ATOM 1496 O O . MET A 1 187 ? 13.582 -4.314 4.032 1.00 90.25 187 MET A O 1
ATOM 1500 N N . SER A 1 188 ? 14.324 -2.562 2.841 1.00 89.88 188 SER A N 1
ATOM 1501 C CA . SER A 1 188 ? 14.967 -1.894 3.979 1.00 89.88 188 SER A CA 1
ATOM 1502 C C . SER A 1 188 ? 13.953 -1.445 5.034 1.00 89.88 188 SER A C 1
ATOM 1504 O O . SER A 1 188 ? 14.188 -1.666 6.219 1.00 89.88 188 SER A O 1
ATOM 1506 N N . ILE A 1 189 ? 12.812 -0.879 4.627 1.00 90.25 189 ILE A N 1
ATOM 1507 C CA . ILE A 1 189 ? 11.731 -0.491 5.547 1.00 90.25 189 ILE A CA 1
ATOM 1508 C C . ILE A 1 189 ? 11.193 -1.726 6.277 1.00 90.25 189 ILE A C 1
ATOM 1510 O O . ILE A 1 189 ? 11.169 -1.744 7.504 1.00 90.25 189 ILE A O 1
ATOM 1514 N N . LEU A 1 190 ? 10.850 -2.791 5.545 1.00 90.81 190 LEU A N 1
ATOM 1515 C CA . LEU A 1 190 ? 10.317 -4.026 6.127 1.00 90.81 190 LEU A CA 1
ATOM 1516 C C . LEU A 1 190 ? 11.298 -4.687 7.104 1.00 90.81 190 LEU A C 1
ATOM 1518 O O . LEU A 1 190 ? 10.892 -5.124 8.181 1.00 90.81 190 LEU A O 1
ATOM 1522 N N . ARG A 1 191 ? 12.593 -4.732 6.766 1.00 92.56 191 ARG A N 1
ATOM 1523 C CA . ARG A 1 191 ? 13.637 -5.262 7.660 1.00 92.56 191 ARG A CA 1
ATOM 1524 C C . ARG A 1 191 ? 13.746 -4.449 8.942 1.00 92.56 191 ARG A C 1
ATOM 1526 O O . ARG A 1 191 ? 13.800 -5.036 10.021 1.00 92.56 191 ARG A O 1
ATOM 1533 N N . SER A 1 192 ? 13.741 -3.122 8.832 1.00 93.56 192 SER A N 1
ATOM 1534 C CA . SER A 1 192 ? 13.766 -2.233 9.994 1.00 93.56 192 SER A CA 1
ATOM 1535 C C . SER A 1 192 ? 12.533 -2.443 10.872 1.00 93.56 192 SER A C 1
ATOM 1537 O O . SER A 1 192 ? 12.680 -2.697 12.065 1.00 93.56 192 SER A O 1
ATOM 1539 N N . SER A 1 193 ? 11.326 -2.441 10.297 1.00 92.75 193 SER A N 1
ATOM 1540 C CA . SER A 1 193 ? 10.074 -2.685 11.026 1.00 92.75 193 SER A CA 1
ATOM 1541 C C . SER A 1 193 ? 10.060 -4.044 11.733 1.00 92.75 193 SER A C 1
ATOM 1543 O O . SER A 1 193 ? 9.716 -4.115 12.912 1.00 92.75 193 SER A O 1
ATOM 1545 N N . TYR A 1 194 ? 10.490 -5.115 11.056 1.00 93.31 194 TYR A N 1
ATOM 1546 C CA . TYR A 1 194 ? 10.597 -6.445 11.662 1.00 93.31 194 TYR A CA 1
ATOM 1547 C C . TYR A 1 194 ? 11.619 -6.474 12.804 1.00 93.31 194 TYR A C 1
ATOM 1549 O O . TYR A 1 194 ? 11.351 -7.055 13.853 1.00 93.31 194 TYR A O 1
ATOM 1557 N N . SER A 1 195 ? 12.765 -5.808 12.639 1.00 96.19 195 SER A N 1
ATOM 1558 C CA . SER A 1 195 ? 13.774 -5.682 13.695 1.00 96.19 195 SER A CA 1
ATOM 1559 C C . SER A 1 195 ? 13.213 -4.971 14.930 1.00 96.19 195 SER A C 1
ATOM 1561 O O . SER A 1 195 ? 13.383 -5.462 16.045 1.00 96.19 195 SER A O 1
ATOM 1563 N N . TYR A 1 196 ? 12.496 -3.855 14.749 1.00 95.56 196 TYR A N 1
ATOM 1564 C CA . TYR A 1 196 ? 11.819 -3.158 15.849 1.00 95.56 196 TYR A CA 1
ATOM 1565 C C . TYR A 1 196 ? 10.794 -4.056 16.545 1.00 95.56 196 TYR A C 1
ATOM 1567 O O . TYR A 1 196 ? 10.801 -4.160 17.772 1.00 95.56 196 TYR A O 1
ATOM 1575 N N . MET A 1 197 ? 9.957 -4.756 15.776 1.00 92.94 197 MET A N 1
ATOM 1576 C CA . MET A 1 197 ? 8.976 -5.692 16.324 1.00 92.94 197 MET A CA 1
ATOM 1577 C C . MET A 1 197 ? 9.649 -6.821 17.118 1.00 92.94 197 MET A C 1
ATOM 1579 O O . MET A 1 197 ? 9.209 -7.139 18.220 1.00 92.94 197 MET A O 1
ATOM 1583 N N . ALA A 1 198 ? 10.738 -7.396 16.607 1.00 94.62 198 ALA A N 1
ATOM 1584 C CA . ALA A 1 198 ? 11.480 -8.454 17.287 1.00 94.62 198 ALA A CA 1
ATOM 1585 C C . ALA A 1 198 ? 12.088 -7.974 18.617 1.00 94.62 198 ALA A C 1
ATOM 1587 O O . ALA A 1 198 ? 12.073 -8.714 19.603 1.00 94.62 198 ALA A O 1
ATOM 1588 N N . VAL A 1 199 ? 12.592 -6.736 18.675 1.00 96.69 199 VAL A N 1
ATOM 1589 C CA . VAL A 1 199 ? 13.069 -6.120 19.925 1.00 96.69 199 VAL A CA 1
ATOM 1590 C C . VAL A 1 199 ? 11.916 -5.936 20.911 1.00 96.69 199 VAL A C 1
ATOM 1592 O O . VAL A 1 199 ? 12.033 -6.361 22.058 1.00 96.69 199 VAL A O 1
ATOM 1595 N N . LEU A 1 200 ? 10.784 -5.379 20.473 1.00 94.62 200 LEU A N 1
ATOM 1596 C CA . LEU A 1 200 ? 9.608 -5.188 21.330 1.00 94.62 200 LEU A CA 1
ATOM 1597 C C . LEU A 1 200 ? 9.068 -6.512 21.879 1.00 94.62 200 LEU A C 1
ATOM 1599 O O . LEU A 1 200 ? 8.778 -6.612 23.067 1.00 94.62 200 LEU A O 1
ATOM 1603 N N . GLN A 1 201 ? 9.000 -7.557 21.054 1.00 94.00 201 GLN A N 1
ATOM 1604 C CA . GLN A 1 201 ? 8.587 -8.891 21.497 1.00 94.00 201 GLN A CA 1
ATOM 1605 C C . GLN A 1 201 ? 9.550 -9.498 22.523 1.00 94.00 201 GLN A C 1
ATOM 1607 O O . GLN A 1 201 ? 9.118 -10.258 23.385 1.00 94.00 201 GLN A O 1
ATOM 1612 N N . ARG A 1 202 ? 10.849 -9.179 22.455 1.00 94.38 202 ARG A N 1
ATOM 1613 C CA . ARG A 1 202 ? 11.818 -9.590 23.484 1.00 94.38 202 ARG A CA 1
ATOM 1614 C C . ARG A 1 202 ? 11.628 -8.827 24.792 1.00 94.38 202 ARG A C 1
ATOM 1616 O O . ARG A 1 202 ? 11.801 -9.427 25.845 1.00 94.38 202 ARG A O 1
ATOM 1623 N N . LEU A 1 203 ? 11.280 -7.542 24.728 1.00 94.94 203 LEU A N 1
ATOM 1624 C CA . LEU A 1 203 ? 11.015 -6.722 25.913 1.00 94.94 203 LEU A CA 1
ATOM 1625 C C . LEU A 1 203 ? 9.702 -7.112 26.602 1.00 94.94 203 LEU A C 1
ATOM 1627 O O . LEU A 1 203 ? 9.674 -7.179 27.820 1.00 94.94 203 LEU A O 1
ATOM 1631 N N . ASN A 1 204 ? 8.656 -7.428 25.835 1.00 92.62 204 ASN A N 1
ATOM 1632 C CA . ASN A 1 204 ? 7.340 -7.810 26.362 1.00 92.62 204 ASN A CA 1
ATOM 1633 C C . ASN A 1 204 ? 7.283 -9.254 26.911 1.00 92.62 204 ASN A C 1
ATOM 1635 O O . ASN A 1 204 ? 6.293 -9.663 27.501 1.00 92.62 204 ASN A O 1
ATOM 1639 N N . LYS A 1 205 ? 8.323 -10.065 26.676 1.00 77.44 205 LYS A N 1
ATOM 1640 C CA . LYS A 1 205 ? 8.455 -11.422 27.242 1.00 77.44 205 LYS A CA 1
ATOM 1641 C C . LYS A 1 205 ? 9.184 -11.450 28.598 1.00 77.44 205 LYS A C 1
ATOM 1643 O O . LYS A 1 205 ? 9.457 -12.540 29.094 1.00 77.44 205 LYS A O 1
ATOM 1648 N N . LYS A 1 206 ? 9.533 -10.290 29.159 1.00 47.19 206 LYS A N 1
ATOM 1649 C CA . LYS A 1 206 ? 10.051 -10.122 30.525 1.00 47.19 206 LYS A CA 1
ATOM 1650 C C . LYS A 1 206 ? 8.960 -9.564 31.422 1.00 47.19 206 LYS A C 1
ATOM 1652 O O . LYS A 1 206 ? 8.969 -9.956 32.605 1.00 47.19 206 LYS A O 1
#

Organism: Acanthoscelides obtectus (NCBI:txid200917)

InterPro domains:
  IPR004117 Olfactory receptor, insect [PF02949] (5-145)
  IPR004117 Olfactory receptor, insect [PTHR21137] (9-139)

Sequence (206 aa):
MVPTYAIFRGKDRYLPYNWWSPCELNVSLYFYGSIIYQLVVVMISGMNNSGIDIVCYKISKIICCQMDLLIGRSTQLNFLGQNNVEPLLNDLIKHHYEIIRLVEILNDLFSPIALVQCGTSGLAICFVGFQLMVTSIEISISYYLTDWYNACSSNVRNHLFLIMERTKRPLELRAGGVFPLTLSTLMSILRSSYSYMAVLQRLNKK

pLDDT: mean 87.14, std 8.59, range [47.19, 96.69]

Secondary structure (DSSP, 8-state):
---HHHHHH-SS---SS----SS-TTSHHHHHHHHHHHHHHHHHHHHHHHHHHHHHHHHHHHHHHHHHHHHHHHHHGGG--HHHHHHHHHHHHHHHHHHHHHHHHHHHHHHHHHHHHHHHHHHHHHHHHHHHHHHHHHHHHHHHHS-GGG-S-HHHHHHHHHHHHHHTS----EETTTEE-SHHHHHHHHHHHHHHHHHHHHHTT-

Mean predicted aligned error: 8.33 Å

Solvent-accessible surface area (backbone atoms only — not comparable to full-atom values): 11647 Å² total; per-residue (Å²): 129,81,59,74,64,37,57,80,70,44,96,58,76,56,62,96,71,86,70,94,65,96,64,72,52,83,44,68,67,58,37,54,52,50,52,52,50,52,52,52,52,52,50,52,51,52,50,55,57,53,46,56,56,49,51,53,53,51,52,54,50,50,52,53,51,51,52,54,51,50,52,59,56,55,61,50,57,82,76,53,58,85,87,57,43,64,67,53,50,53,52,51,54,53,52,51,52,53,51,53,52,50,51,51,55,48,48,69,60,43,51,62,52,51,51,52,51,54,50,53,52,53,50,50,53,16,48,53,21,37,50,45,29,53,52,32,45,49,54,30,52,55,58,67,73,42,70,52,90,73,46,94,40,74,66,59,34,54,51,52,52,51,50,44,63,57,32,74,60,53,52,70,43,46,56,94,76,75,44,62,32,28,62,67,49,52,51,51,50,52,52,51,53,51,51,52,50,54,51,50,56,58,60,75,72,110

Radius of gyration: 29.39 Å; Cα contacts (8 Å, |Δi|>4): 108; chains: 1; bounding box: 65×36×84 Å

Foldseek 3Di:
DPPPVCCVPNPAHDAPDDDDDPDRCPDPVVVVVVNVVVVVVVVVVVCVLVVLVVVLVVLVVVLVVLVVVLVVLVVCLVVDDPVPNVVSVVVSVVSVVVSVVSVVVSCVVVVVVVVVSVLVVLVVQLVVQAVQQVVLLVVLVVLVPPVLVPDPDPVSSVVSVVVNVVSVDGDFDADVVPHTSHPVVVVVVVVVVVVVVVVVVVVVVD